Protein AF-0000000086060105 (afdb_homodimer)

pLDDT: mean 88.0, std 16.91, range [32.0, 98.75]

Secondary structure (DSSP, 8-state):
-------------HHHHHHHHHHHHHHHHHHHHHHTHHHHHHHHHHTT-SSHHHHHHHHHHHHHHHHHHHHHTSSHHHHHHHHHHHHHHHHHHH--GGGS-HHHHHHHHHHHHHHHHHHHHHHHHHHHHT-/-------------HHHHHHHHHHHHHHHHHHHHHHTHHHHHHHHHHTT-SSHHHHHHHHHHHHHHHHHHHHHTSSHHHHHHHHHHHHHHHHHHH--GGGS-HHHHHHHHHHHHHHHHHHHHHHHHHHHHT-

Nearest PDB structures (foldseek):
  8d9p-assembly1_A  TM=3.639E-01  e=7.282E+00  synthetic construct
  1yo7-assembly2_B  TM=5.348E-01  e=1.139E+00  Escherichia coli
  8d9p-assembly1_A  TM=3.818E-01  e=6.407E+00  synthetic construct

InterPro domains:
  IPR032808 DoxX family [PF07681] (17-95)

Solvent-accessible surface area (backbone atoms only — not comparable to full-atom values): 12503 Å² total; per-residue (Å²): 134,84,80,76,78,75,70,69,75,70,66,68,45,49,40,54,49,8,37,32,33,24,10,48,14,42,19,50,38,24,50,49,40,67,76,39,40,69,58,46,26,50,49,32,44,75,48,65,44,74,61,22,83,55,47,42,61,50,50,31,49,50,34,26,52,15,12,47,18,37,39,67,59,46,62,35,54,59,14,26,47,49,37,39,52,48,40,56,51,45,33,64,48,65,26,43,34,92,76,43,54,79,92,46,23,66,61,22,44,44,49,27,21,47,38,33,16,37,35,7,28,34,27,37,49,32,42,57,45,74,105,137,81,80,74,78,75,72,68,75,73,68,69,44,49,41,54,48,7,38,31,33,23,9,47,12,41,19,49,39,23,50,50,42,66,76,39,40,69,58,45,25,52,50,31,45,74,48,64,44,74,61,20,83,54,48,42,61,50,52,30,50,51,34,24,52,15,13,46,18,38,39,67,61,45,61,36,54,57,14,24,47,49,37,40,52,48,41,55,50,45,32,63,48,65,25,42,35,92,75,43,54,79,90,46,22,63,63,22,44,43,49,27,21,48,38,34,16,37,35,7,27,33,28,36,48,34,42,57,41,73,101

Foldseek 3Di:
DPPPPCVVVPVQPPVLVLQLCLLVVQLVVLVVCVVVVVVQLVLLVVLVNPPSVPVSNVLSVQSNVLSVCSNVVPPLLSSLVSNLVSLVVCLVRRLPLVPDDPVCNVVSVVVNVVSVVSSVSSVVSNVVSVD/DPPPPCVVPPVQPPVLVLQLCLLVVQLVVLVVCVVVVVVQLVLLVVLVNPPSNPVSNVLSVQSNVLSVCSNVVPPLLSSLVSNLVSLVVCLVRRLPLVPDDPVCNVVSVVVNVVSVVSSVSSVVSNVVSVD

Sequence (262 aa):
MSENDEETGESGSPARLGRVALGVGLAAQASEDFREMDETVEYAESAGVPMPDVAAPFASGMMFLAGLGIALWRAPRIATGAAATFLVVVTSTMHDFWNADEDDRSGERLAFFGNLAMLGGVLVLLREAYKMSENDEETGESGSPARLGRVALGVGLAAQASEDFREMDETVEYAESAGVPMPDVAAPFASGMMFLAGLGIALWRAPRIATGAAATFLVVVTSTMHDFWNADEDDRSGERLAFFGNLAMLGGVLVLLREAYK

Structure (mmCIF, N/CA/C/O backbone):
data_AF-0000000086060105-model_v1
#
loop_
_entity.id
_entity.type
_entity.pdbx_description
1 polymer 'Putative membrane protein YphA (DoxX/SURF4 family)'
#
loop_
_atom_site.group_PDB
_atom_site.id
_atom_site.type_symbol
_atom_site.label_atom_id
_atom_site.label_alt_id
_atom_site.label_comp_id
_atom_site.label_asym_id
_atom_site.label_entity_id
_atom_site.label_seq_id
_atom_site.pdbx_PDB_ins_code
_atom_site.Cartn_x
_atom_site.Cartn_y
_atom_site.Cartn_z
_atom_site.occupancy
_atom_site.B_iso_or_equiv
_atom_site.auth_seq_id
_atom_site.auth_comp_id
_atom_site.auth_asym_id
_atom_site.auth_atom_id
_atom_site.pdbx_PDB_model_num
ATOM 1 N N . MET A 1 1 ? -7.512 20.266 46.188 1 34.59 1 MET A N 1
ATOM 2 C CA . MET A 1 1 ? -7.488 20.703 44.812 1 34.59 1 MET A CA 1
ATOM 3 C C . MET A 1 1 ? -7.215 19.531 43.875 1 34.59 1 MET A C 1
ATOM 5 O O . MET A 1 1 ? -6.086 19.047 43.781 1 34.59 1 MET A O 1
ATOM 9 N N . SER A 1 2 ? -8.07 18.531 43.75 1 36.12 2 SER A N 1
ATOM 10 C CA . SER A 1 2 ? -8.266 17.203 43.156 1 36.12 2 SER A CA 1
ATOM 11 C C . SER A 1 2 ? -8.055 17.25 41.656 1 36.12 2 SER A C 1
ATOM 13 O O . SER A 1 2 ? -8.812 17.906 40.938 1 36.12 2 SER A O 1
ATOM 15 N N . GLU A 1 3 ? -6.812 17.453 41.156 1 34.94 3 GLU A N 1
ATOM 16 C CA . GLU A 1 3 ? -6.281 17.594 39.812 1 34.94 3 GLU A CA 1
ATOM 17 C C . GLU A 1 3 ? -6.809 16.5 38.906 1 34.94 3 GLU A C 1
ATOM 19 O O . GLU A 1 3 ? -6.531 15.32 39.094 1 34.94 3 GLU A O 1
ATOM 24 N N . ASN A 1 4 ? -8.164 16.406 38.625 1 34.19 4 ASN A N 1
ATOM 25 C CA . ASN A 1 4 ? -8.969 15.648 37.688 1 34.19 4 ASN A CA 1
ATOM 26 C C . ASN A 1 4 ? -8.211 15.398 36.375 1 34.19 4 ASN A C 1
ATOM 28 O O . ASN A 1 4 ? -7.852 16.344 35.688 1 34.19 4 ASN A O 1
ATOM 32 N N . ASP A 1 5 ? -7.258 14.508 36.375 1 32 5 ASP A N 1
ATOM 33 C CA . ASP A 1 5 ? -6.434 13.875 35.344 1 32 5 ASP A CA 1
ATOM 34 C C . ASP A 1 5 ? -7.234 13.617 34.062 1 32 5 ASP A C 1
ATOM 36 O O . ASP A 1 5 ? -8.086 12.719 34.031 1 32 5 ASP A O 1
ATOM 40 N N . GLU A 1 6 ? -8.211 14.477 33.594 1 33.75 6 GLU A N 1
ATOM 41 C CA . GLU A 1 6 ? -8.898 14.586 32.312 1 33.75 6 GLU A CA 1
ATOM 42 C C . GLU A 1 6 ? -8.086 13.922 31.188 1 33.75 6 GLU A C 1
ATOM 44 O O . GLU A 1 6 ? -7.098 14.492 30.719 1 33.75 6 GLU A O 1
ATOM 49 N N . GLU A 1 7 ? -7.535 12.719 31.422 1 35.47 7 GLU A N 1
ATOM 50 C CA . GLU A 1 7 ? -7.047 11.742 30.453 1 35.47 7 GLU A CA 1
ATOM 51 C C . GLU A 1 7 ? -7.867 11.773 29.172 1 35.47 7 GLU A C 1
ATOM 53 O O . GLU A 1 7 ? -8.992 11.266 29.125 1 35.47 7 GLU A O 1
ATOM 58 N N . THR A 1 8 ? -8.289 12.938 28.734 1 36.25 8 THR A N 1
ATOM 59 C CA . THR A 1 8 ? -8.898 13.297 27.453 1 36.25 8 THR A CA 1
ATOM 60 C C . THR A 1 8 ? -8.648 12.211 26.422 1 36.25 8 THR A C 1
ATOM 62 O O . THR A 1 8 ? -7.496 11.852 26.156 1 36.25 8 THR A O 1
ATOM 65 N N . GLY A 1 9 ? -9.25 11.039 26.594 1 34.62 9 GLY A N 1
ATOM 66 C CA . GLY A 1 9 ? -9.406 9.859 25.766 1 34.62 9 GLY A CA 1
ATOM 67 C C . GLY A 1 9 ? -9.016 10.094 24.312 1 34.62 9 GLY A C 1
ATOM 68 O O . GLY A 1 9 ? -9.867 10.422 23.484 1 34.62 9 GLY A O 1
ATOM 69 N N . GLU A 1 10 ? -8.109 10.938 24.078 1 38.41 10 GLU A N 1
ATOM 70 C CA . GLU A 1 10 ? -7.539 11.375 22.797 1 38.41 10 GLU A CA 1
ATOM 71 C C . GLU A 1 10 ? -7.695 10.305 21.719 1 38.41 10 GLU A C 1
ATOM 73 O O . GLU A 1 10 ? -6.973 9.305 21.734 1 38.41 10 GLU A O 1
ATOM 78 N N . SER A 1 11 ? -8.914 9.602 21.5 1 44.34 11 SER A N 1
ATOM 79 C CA . SER A 1 11 ? -9.477 8.875 20.359 1 44.34 11 SER A CA 1
ATOM 80 C C . SER A 1 11 ? -8.586 9.008 19.125 1 44.34 11 SER A C 1
ATOM 82 O O . SER A 1 11 ? -8.227 10.125 18.734 1 44.34 11 SER A O 1
ATOM 84 N N . GLY A 1 12 ? -7.582 8.156 19.062 1 56.19 12 GLY A N 1
ATOM 85 C CA . GLY A 1 12 ? -6.473 8.141 18.109 1 56.19 12 GLY A CA 1
ATOM 86 C C . GLY A 1 12 ? -6.832 8.727 16.766 1 56.19 12 GLY A C 1
ATOM 87 O O . GLY A 1 12 ? -7.777 8.273 16.109 1 56.19 12 GLY A O 1
ATOM 88 N N . SER A 1 13 ? -6.621 9.953 16.547 1 78.69 13 SER A N 1
ATOM 89 C CA . SER A 1 13 ? -6.832 10.727 15.328 1 78.69 13 SER A CA 1
ATOM 90 C C . SER A 1 13 ? -6.57 9.875 14.086 1 78.69 13 SER A C 1
ATOM 92 O O . SER A 1 13 ? -5.762 8.945 14.125 1 78.69 13 SER A O 1
ATOM 94 N N . PRO A 1 14 ? -7.617 9.891 13.203 1 86.06 14 PRO A N 1
ATOM 95 C CA . PRO A 1 14 ? -7.359 9.195 11.945 1 86.06 14 PRO A CA 1
ATOM 96 C C . PRO A 1 14 ? -5.895 9.266 11.516 1 86.06 14 PRO A C 1
ATOM 98 O O . PRO A 1 14 ? -5.367 8.312 10.945 1 86.06 14 PRO A O 1
ATOM 101 N N . ALA A 1 15 ? -5.277 10.281 12.008 1 87.69 15 ALA A N 1
ATOM 102 C CA . ALA A 1 15 ? -3.875 10.422 11.625 1 87.69 15 ALA A CA 1
ATOM 103 C C . ALA A 1 15 ? -2.998 9.445 12.398 1 87.69 15 ALA A C 1
ATOM 105 O O . ALA A 1 15 ? -2.086 8.836 11.836 1 87.69 15 ALA A O 1
ATOM 106 N N . ARG A 1 16 ? -3.234 9.312 13.648 1 93.38 16 ARG A N 1
ATOM 107 C CA . ARG A 1 16 ? -2.461 8.359 14.445 1 93.38 16 ARG A CA 1
ATOM 108 C C . ARG A 1 16 ? -2.752 6.926 14.016 1 93.38 16 ARG A C 1
ATOM 110 O O . ARG A 1 16 ? -1.84 6.102 13.922 1 93.38 16 ARG A O 1
ATOM 117 N N . LEU A 1 17 ? -4.004 6.676 13.773 1 96 17 LEU A N 1
ATOM 118 C CA . LEU A 1 17 ? -4.387 5.352 13.297 1 96 17 LEU A CA 1
ATOM 119 C C . LEU A 1 17 ? -3.744 5.051 11.953 1 96 17 LEU A C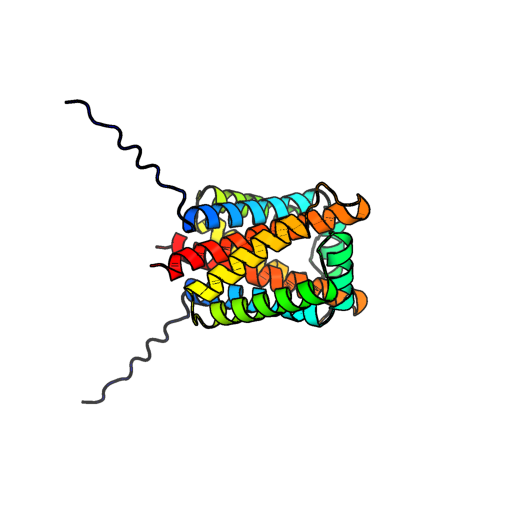 1
ATOM 121 O O . LEU A 1 17 ? -3.295 3.928 11.711 1 96 17 LEU A O 1
ATOM 125 N N . GLY A 1 18 ? -3.758 6.059 11.125 1 97.44 18 GLY A N 1
ATOM 126 C CA . GLY A 1 18 ? -3.135 5.91 9.82 1 97.44 18 GLY A CA 1
ATOM 127 C C . GLY A 1 18 ? -1.646 5.621 9.906 1 97.44 18 GLY A C 1
ATOM 128 O O . GLY A 1 18 ? -1.141 4.738 9.211 1 97.44 18 GLY A O 1
ATOM 129 N N . ARG A 1 19 ? -0.999 6.332 10.773 1 96.81 19 ARG A N 1
ATOM 130 C CA . ARG A 1 19 ? 0.434 6.133 10.961 1 96.81 19 ARG A CA 1
ATOM 131 C C . ARG A 1 19 ? 0.729 4.723 11.461 1 96.81 19 ARG A C 1
ATOM 133 O O . ARG A 1 19 ? 1.61 4.039 10.938 1 96.81 19 ARG A O 1
ATOM 140 N N . VAL A 1 20 ? 0.018 4.316 12.445 1 98.25 20 VAL A N 1
ATOM 141 C CA . VAL A 1 20 ? 0.239 2.998 13.031 1 98.25 20 VAL A CA 1
ATOM 142 C C . VAL A 1 20 ? -0.076 1.913 12.008 1 98.25 20 VAL A C 1
ATOM 144 O O . VAL A 1 20 ? 0.691 0.961 11.844 1 98.25 20 VAL A O 1
ATOM 147 N N . ALA A 1 21 ? -1.164 2.057 11.297 1 98.25 21 ALA A N 1
ATOM 148 C CA . ALA A 1 21 ? -1.53 1.081 10.273 1 98.25 21 ALA A CA 1
ATOM 149 C C . ALA A 1 21 ? -0.47 1.011 9.172 1 98.25 21 ALA A C 1
ATOM 151 O O . ALA A 1 21 ? -0.085 -0.079 8.742 1 98.25 21 ALA A O 1
ATOM 152 N N . LEU A 1 22 ? -0.002 2.176 8.773 1 98.44 22 LEU A N 1
ATOM 153 C CA . LEU A 1 22 ? 1.021 2.221 7.734 1 98.44 22 LEU A CA 1
ATOM 154 C C . LEU A 1 22 ? 2.305 1.545 8.203 1 98.44 22 LEU A C 1
ATOM 156 O O . LEU A 1 22 ? 2.832 0.66 7.527 1 98.44 22 LEU A O 1
ATOM 160 N N . GLY A 1 23 ? 2.736 1.933 9.398 1 98.75 23 GLY A N 1
ATOM 161 C CA . GLY A 1 23 ? 3.973 1.375 9.922 1 98.75 23 GLY A CA 1
ATOM 162 C C . GLY A 1 23 ? 3.895 -0.119 10.172 1 98.75 23 GLY A C 1
ATOM 163 O O . GLY A 1 23 ? 4.797 -0.867 9.789 1 98.75 23 GLY A O 1
ATOM 164 N N . VAL A 1 24 ? 2.826 -0.566 10.797 1 98.25 24 VAL A N 1
ATOM 165 C CA . VAL A 1 24 ? 2.637 -1.982 11.094 1 98.25 24 VAL A CA 1
ATOM 166 C C . VAL A 1 24 ? 2.512 -2.773 9.789 1 98.25 24 VAL A C 1
ATOM 168 O O . VAL A 1 24 ? 3.07 -3.863 9.664 1 98.25 24 VAL A O 1
ATOM 171 N N . GLY A 1 25 ? 1.759 -2.223 8.852 1 98.06 25 GLY A N 1
ATOM 172 C CA . GLY A 1 25 ? 1.635 -2.893 7.566 1 98.06 25 GLY A CA 1
ATOM 173 C C . GLY A 1 25 ? 2.965 -3.084 6.863 1 98.06 25 GLY A C 1
ATOM 174 O O . GLY A 1 25 ? 3.254 -4.172 6.355 1 98.06 25 GLY A O 1
ATOM 175 N N . LEU A 1 26 ? 3.771 -2.027 6.875 1 98.38 26 LEU A N 1
ATOM 176 C CA . LEU A 1 26 ? 5.078 -2.109 6.227 1 98.38 26 LEU A CA 1
ATOM 177 C C . LEU A 1 26 ? 5.98 -3.102 6.953 1 98.38 26 LEU A C 1
ATOM 179 O O . LEU A 1 26 ? 6.633 -3.93 6.312 1 98.38 26 LEU A O 1
ATOM 183 N N . ALA A 1 27 ? 5.965 -3.035 8.266 1 98.31 27 ALA A N 1
ATOM 184 C CA . ALA A 1 27 ? 6.805 -3.932 9.055 1 98.31 27 ALA A CA 1
ATOM 185 C C . ALA A 1 27 ? 6.371 -5.383 8.891 1 98.31 27 ALA A C 1
ATOM 187 O O . ALA A 1 27 ? 7.211 -6.277 8.758 1 98.31 27 ALA A O 1
ATOM 188 N N . ALA A 1 28 ? 5.125 -5.59 8.883 1 96.62 28 ALA A N 1
ATOM 189 C CA . ALA A 1 28 ? 4.605 -6.945 8.734 1 96.62 28 ALA A CA 1
ATOM 190 C C . ALA A 1 28 ? 4.906 -7.508 7.352 1 96.62 28 ALA A C 1
ATOM 192 O O . ALA A 1 28 ? 5.273 -8.68 7.215 1 96.62 28 ALA A O 1
ATOM 193 N N . GLN A 1 29 ? 4.719 -6.68 6.328 1 94 29 GLN A N 1
ATOM 194 C CA . GLN A 1 29 ? 5.074 -7.117 4.984 1 94 29 GLN A CA 1
ATOM 195 C C . GLN A 1 29 ? 6.543 -7.52 4.906 1 94 29 GLN A C 1
ATOM 197 O O . GLN A 1 29 ? 6.887 -8.539 4.305 1 94 29 GLN A O 1
ATOM 202 N N . ALA A 1 30 ? 7.391 -6.688 5.492 1 94.5 30 ALA A N 1
ATOM 203 C CA . ALA A 1 30 ? 8.82 -6.988 5.496 1 94.5 30 ALA A CA 1
ATOM 204 C C . ALA A 1 30 ? 9.109 -8.266 6.273 1 94.5 30 ALA A C 1
ATOM 206 O O . ALA A 1 30 ? 10 -9.039 5.906 1 94.5 30 ALA A O 1
ATOM 207 N N . SER A 1 31 ? 8.406 -8.492 7.355 1 94.56 31 SER A N 1
ATOM 208 C CA . SER A 1 31 ? 8.594 -9.703 8.148 1 94.56 31 SER A CA 1
ATOM 209 C C . SER A 1 31 ? 8.242 -10.953 7.348 1 94.56 31 SER A C 1
ATOM 211 O O . SER A 1 31 ? 8.844 -12.008 7.547 1 94.56 31 SER A O 1
ATOM 213 N N . GLU A 1 32 ? 7.242 -10.828 6.484 1 90.94 32 GLU A N 1
ATOM 214 C CA . GLU A 1 32 ? 6.879 -11.953 5.621 1 90.94 32 GLU A CA 1
ATOM 215 C C . GLU A 1 32 ? 8.031 -12.32 4.688 1 90.94 32 GLU A C 1
ATOM 217 O O . GLU A 1 32 ? 8.195 -13.492 4.332 1 90.94 32 GLU A O 1
ATOM 222 N N . ASP A 1 33 ? 8.789 -11.305 4.266 1 88.25 33 ASP A N 1
ATOM 223 C CA . ASP A 1 33 ? 9.977 -11.586 3.461 1 88.25 33 ASP A CA 1
ATOM 224 C C . ASP A 1 33 ? 10.906 -12.555 4.184 1 88.25 33 ASP A C 1
ATOM 226 O O . ASP A 1 33 ? 11.523 -13.422 3.553 1 88.25 33 ASP A O 1
ATOM 230 N N . PHE A 1 34 ? 11.008 -12.414 5.508 1 88.56 34 PHE A N 1
ATOM 231 C CA . PHE A 1 34 ? 11.891 -13.289 6.273 1 88.56 34 PHE A CA 1
ATOM 232 C C . PHE A 1 34 ? 11.328 -14.703 6.34 1 88.56 34 PHE A C 1
ATOM 234 O O . PHE A 1 34 ? 12.094 -15.672 6.391 1 88.56 34 PHE A O 1
ATOM 241 N N . ARG A 1 35 ? 10.086 -14.781 6.297 1 88.5 35 ARG A N 1
ATOM 242 C CA . ARG A 1 35 ? 9.461 -16.094 6.328 1 88.5 35 ARG A CA 1
ATOM 243 C C . ARG A 1 35 ? 9.664 -16.828 5.008 1 88.5 35 ARG A C 1
ATOM 245 O O . ARG A 1 35 ? 9.695 -18.062 4.977 1 88.5 35 ARG A O 1
ATOM 252 N N . GLU A 1 36 ? 9.805 -16.062 3.979 1 90.44 36 GLU A N 1
ATOM 253 C CA . GLU A 1 36 ? 9.984 -16.609 2.641 1 90.44 36 GLU A CA 1
ATOM 254 C C . GLU A 1 36 ? 11.273 -16.109 1.996 1 90.44 36 GLU A C 1
ATOM 256 O O . GLU A 1 36 ? 11.258 -15.656 0.845 1 90.44 36 GLU A O 1
ATOM 261 N N . MET A 1 37 ? 12.328 -16.219 2.703 1 91.69 37 MET A N 1
ATOM 262 C CA . MET A 1 37 ? 13.562 -15.555 2.291 1 91.69 37 MET A CA 1
ATOM 263 C C . MET A 1 37 ? 14.125 -16.188 1.029 1 91.69 37 MET A C 1
ATOM 265 O O . MET A 1 37 ? 14.648 -15.5 0.154 1 91.69 37 MET A O 1
ATOM 269 N N . ASP A 1 38 ? 13.977 -17.531 0.9 1 93.12 38 ASP A N 1
ATOM 270 C CA . ASP A 1 38 ? 14.461 -18.188 -0.308 1 93.12 38 ASP A CA 1
ATOM 271 C C . ASP A 1 38 ? 13.75 -17.656 -1.549 1 93.12 38 ASP A C 1
ATOM 273 O O . ASP A 1 38 ? 14.383 -17.406 -2.574 1 93.12 38 ASP A O 1
ATOM 277 N N . GLU A 1 39 ? 12.484 -17.453 -1.402 1 89.69 39 GLU A N 1
ATOM 278 C CA . GLU A 1 39 ? 11.703 -16.906 -2.508 1 89.69 39 GLU A CA 1
ATOM 279 C C . GLU A 1 39 ? 12.07 -15.461 -2.785 1 89.69 39 GLU A C 1
ATOM 281 O O . GLU A 1 39 ? 12.141 -15.039 -3.943 1 89.69 39 GLU A O 1
ATOM 286 N N . THR A 1 40 ? 12.273 -14.773 -1.734 1 90.38 40 THR A N 1
ATOM 287 C CA . THR A 1 40 ? 12.648 -13.375 -1.875 1 90.38 40 THR A CA 1
ATOM 288 C C . THR A 1 40 ? 14 -13.234 -2.568 1 90.38 40 THR A C 1
ATOM 290 O O . THR A 1 40 ? 14.164 -12.398 -3.463 1 90.38 40 THR A O 1
ATOM 293 N N . VAL A 1 41 ? 14.914 -14.086 -2.205 1 93.62 41 VAL A N 1
ATOM 294 C CA . VAL A 1 41 ? 16.25 -14.07 -2.805 1 93.62 41 VAL A CA 1
ATOM 295 C C . VAL A 1 41 ? 16.156 -14.477 -4.273 1 93.62 41 VAL A C 1
ATOM 297 O O . VAL A 1 41 ? 16.797 -13.859 -5.133 1 93.62 41 VAL A O 1
ATOM 300 N N . GLU A 1 42 ? 15.414 -15.461 -4.559 1 91.88 42 GLU A N 1
ATOM 301 C CA . GLU A 1 42 ? 15.234 -15.906 -5.938 1 91.88 42 GLU A CA 1
ATOM 302 C C . GLU A 1 42 ? 14.625 -14.805 -6.801 1 91.88 42 GLU A C 1
ATOM 304 O O . GLU A 1 42 ? 15.031 -14.609 -7.949 1 91.88 42 GLU A O 1
ATOM 309 N N . TYR A 1 43 ? 13.672 -14.164 -6.207 1 87.69 43 TYR A N 1
ATOM 310 C CA . TYR A 1 43 ? 13.039 -13.062 -6.926 1 87.69 43 TYR A CA 1
ATOM 311 C C . TYR A 1 43 ? 14.031 -11.938 -7.176 1 87.69 43 TYR A C 1
ATOM 313 O O . TYR A 1 43 ? 14.078 -11.367 -8.273 1 87.69 43 TYR A O 1
ATOM 321 N N . ALA A 1 44 ? 14.797 -11.617 -6.219 1 90.69 44 ALA A N 1
ATOM 322 C CA . ALA A 1 44 ? 15.82 -10.586 -6.363 1 90.69 44 ALA A CA 1
ATOM 323 C C . ALA A 1 44 ? 16.844 -10.969 -7.434 1 90.69 44 ALA A C 1
ATOM 325 O O . ALA A 1 44 ? 17.25 -10.125 -8.234 1 90.69 44 ALA A O 1
ATOM 326 N N . GLU A 1 45 ? 17.188 -12.219 -7.414 1 91.56 45 GLU A N 1
ATOM 327 C CA . GLU A 1 45 ? 18.109 -12.719 -8.43 1 91.56 45 GLU A CA 1
ATOM 328 C C . GLU A 1 45 ? 17.516 -12.57 -9.828 1 91.56 45 GLU A C 1
ATOM 330 O O . GLU A 1 45 ? 18.203 -12.125 -10.75 1 91.56 45 GLU A O 1
ATOM 335 N N . SER A 1 46 ? 16.312 -12.945 -9.961 1 88.31 46 SER A N 1
ATOM 336 C CA . SER A 1 46 ? 15.648 -12.875 -11.258 1 88.31 46 SER A CA 1
ATOM 337 C C . SER A 1 46 ? 15.531 -11.438 -11.742 1 88.31 46 SER A C 1
ATOM 339 O O . SER A 1 46 ? 15.477 -11.188 -12.953 1 88.31 46 SER A O 1
ATOM 341 N N . ALA A 1 47 ? 15.547 -10.477 -10.82 1 86.94 47 ALA A N 1
ATOM 342 C CA . ALA A 1 47 ? 15.43 -9.062 -11.148 1 86.94 47 ALA A CA 1
ATOM 343 C C . ALA A 1 47 ? 16.797 -8.445 -11.414 1 86.94 47 ALA A C 1
ATOM 345 O O . ALA A 1 47 ? 16.906 -7.254 -11.703 1 86.94 47 ALA A O 1
ATOM 346 N N . GLY A 1 48 ? 17.875 -9.211 -11.172 1 88.56 48 GLY A N 1
ATOM 347 C CA . GLY A 1 48 ? 19.219 -8.742 -11.484 1 88.56 48 GLY A CA 1
ATOM 348 C C . GLY A 1 48 ? 19.875 -8.008 -10.336 1 88.56 48 GLY A C 1
ATOM 349 O O . GLY A 1 48 ? 20.828 -7.258 -10.531 1 88.56 48 GLY A O 1
ATOM 350 N N . VAL A 1 49 ? 19.297 -8.172 -9.18 1 90.19 49 VAL A N 1
ATOM 351 C CA . VAL A 1 49 ? 19.891 -7.527 -8 1 90.19 49 VAL A CA 1
ATOM 352 C C . VAL A 1 49 ? 21.234 -8.156 -7.691 1 90.19 49 VAL A C 1
ATOM 354 O O . VAL A 1 49 ? 21.359 -9.383 -7.617 1 90.19 49 VAL A O 1
ATOM 357 N N . PRO A 1 50 ? 22.234 -7.34 -7.559 1 93.06 50 PRO A N 1
ATOM 358 C CA . PRO A 1 50 ? 23.531 -7.914 -7.199 1 93.06 50 PRO A CA 1
ATOM 359 C C . PRO A 1 50 ? 23.562 -8.484 -5.781 1 93.06 50 PRO A C 1
ATOM 361 O O . PRO A 1 50 ? 22.938 -7.918 -4.875 1 93.06 50 PRO A O 1
ATOM 364 N N . MET A 1 51 ? 24.172 -9.602 -5.559 1 95.69 51 MET A N 1
ATOM 365 C CA . MET A 1 51 ? 24.297 -10.266 -4.266 1 95.69 51 MET A CA 1
ATOM 366 C C . MET A 1 51 ? 22.938 -10.422 -3.59 1 95.69 51 MET A C 1
ATOM 368 O O . MET A 1 51 ? 22.766 -10 -2.449 1 95.69 51 MET A O 1
ATOM 372 N N . PRO A 1 52 ? 22.125 -11.055 -4.246 1 95.06 52 PRO A N 1
ATOM 373 C CA . PRO A 1 52 ? 20.766 -11.125 -3.734 1 95.06 52 PRO A CA 1
ATOM 374 C C . PRO A 1 52 ? 20.688 -11.773 -2.352 1 95.06 52 PRO A C 1
ATOM 376 O O . PRO A 1 52 ? 19.828 -11.406 -1.544 1 95.06 52 PRO A O 1
ATOM 379 N N . ASP A 1 53 ? 21.609 -12.633 -1.982 1 95.75 53 ASP A N 1
ATOM 380 C CA . ASP A 1 53 ? 21.609 -13.328 -0.699 1 95.75 53 ASP A CA 1
ATOM 381 C C . ASP A 1 53 ? 21.906 -12.367 0.447 1 95.75 53 ASP A C 1
ATOM 383 O O . ASP A 1 53 ? 21.578 -12.648 1.603 1 95.75 53 ASP A O 1
ATOM 387 N N . VAL A 1 54 ? 22.484 -11.305 0.138 1 95.69 54 VAL A N 1
ATOM 388 C CA . VAL A 1 54 ? 22.828 -10.305 1.143 1 95.69 54 VAL A CA 1
ATOM 389 C C . VAL A 1 54 ? 21.859 -9.125 1.043 1 95.69 54 VAL A C 1
ATOM 391 O O . VAL A 1 54 ? 21.375 -8.633 2.061 1 95.69 54 VAL A O 1
ATOM 394 N N . ALA A 1 55 ? 21.562 -8.727 -0.132 1 95 55 ALA A N 1
ATOM 395 C CA . ALA A 1 55 ? 20.766 -7.527 -0.377 1 95 55 ALA A CA 1
ATOM 396 C C . ALA A 1 55 ? 19.328 -7.719 0.11 1 95 55 ALA A C 1
ATOM 398 O O . ALA A 1 55 ? 18.75 -6.812 0.712 1 95 55 ALA A O 1
ATOM 399 N N . ALA A 1 56 ? 18.766 -8.914 -0.105 1 94.56 56 ALA A N 1
ATOM 400 C CA . ALA A 1 56 ? 17.359 -9.156 0.205 1 94.56 56 ALA A CA 1
ATOM 401 C C . ALA A 1 56 ? 17.125 -9.109 1.71 1 94.56 56 ALA A C 1
ATOM 403 O O . ALA A 1 56 ? 16.281 -8.336 2.184 1 94.56 56 ALA A O 1
ATOM 404 N N . PRO A 1 57 ? 17.875 -9.891 2.496 1 95.62 57 PRO A N 1
ATOM 405 C CA . PRO A 1 57 ? 17.625 -9.82 3.938 1 95.62 57 PRO A CA 1
ATOM 406 C C . PRO A 1 57 ? 17.953 -8.453 4.527 1 95.62 57 PRO A C 1
ATOM 408 O O . PRO A 1 57 ? 17.297 -8 5.469 1 95.62 57 PRO A O 1
ATOM 411 N N . PHE A 1 58 ? 18.891 -7.777 4.023 1 95.88 58 PHE A N 1
ATOM 412 C CA . PHE A 1 58 ? 19.25 -6.449 4.508 1 95.88 58 PHE A CA 1
ATOM 413 C C . PHE A 1 58 ? 18.109 -5.465 4.242 1 95.88 58 PHE A C 1
ATOM 415 O O . PHE A 1 58 ? 17.719 -4.703 5.133 1 95.88 58 PHE A O 1
ATOM 422 N N . ALA A 1 59 ? 17.641 -5.48 3.025 1 94.75 59 ALA A N 1
ATOM 423 C CA . ALA A 1 59 ? 16.562 -4.59 2.641 1 94.75 59 ALA A CA 1
ATOM 424 C C . ALA A 1 59 ? 15.305 -4.867 3.471 1 94.75 59 ALA A C 1
ATOM 426 O O . ALA A 1 59 ? 14.648 -3.934 3.938 1 94.75 59 ALA A O 1
ATOM 427 N N . SER A 1 60 ? 14.977 -6.145 3.633 1 95.69 60 SER A N 1
ATOM 428 C CA . SER A 1 60 ? 13.82 -6.523 4.438 1 95.69 60 SER A CA 1
ATOM 429 C C . SER A 1 60 ? 13.977 -6.059 5.883 1 95.69 60 SER A C 1
ATOM 431 O O . SER A 1 60 ? 13.016 -5.574 6.492 1 95.69 60 SER A O 1
ATOM 433 N N . GLY A 1 61 ? 15.164 -6.234 6.387 1 97.44 61 GLY A N 1
ATOM 434 C CA . GLY A 1 61 ? 15.438 -5.758 7.73 1 97.44 61 GLY A CA 1
ATOM 435 C C . GLY A 1 61 ? 15.289 -4.254 7.875 1 97.44 61 GLY A C 1
ATOM 436 O O . GLY A 1 61 ? 14.719 -3.771 8.859 1 97.44 61 GLY A O 1
ATOM 437 N N . MET A 1 62 ? 15.805 -3.566 6.93 1 97.31 62 MET A N 1
ATOM 438 C CA . MET A 1 62 ? 15.688 -2.109 6.93 1 97.31 62 MET A CA 1
ATOM 439 C C . MET A 1 62 ? 14.227 -1.678 6.918 1 97.31 62 MET A C 1
ATOM 441 O O . MET A 1 62 ? 13.828 -0.801 7.688 1 97.31 62 MET A O 1
ATOM 445 N N . MET A 1 63 ? 13.492 -2.318 6.023 1 97.56 63 MET A N 1
ATOM 446 C CA . MET A 1 63 ? 12.086 -1.947 5.926 1 97.56 63 MET A CA 1
ATOM 447 C C . MET A 1 63 ? 11.344 -2.301 7.207 1 97.56 63 MET A C 1
ATOM 449 O O . MET A 1 63 ? 10.445 -1.566 7.633 1 97.56 63 MET A O 1
ATOM 453 N N . PHE A 1 64 ? 11.641 -3.443 7.777 1 98.12 64 PHE A N 1
ATOM 454 C CA . PHE A 1 64 ? 11.016 -3.848 9.031 1 98.12 64 PHE A CA 1
ATOM 455 C C . PHE A 1 64 ? 11.25 -2.799 10.117 1 98.12 64 PHE A C 1
ATOM 457 O O . PHE A 1 64 ? 10.305 -2.373 10.781 1 98.12 64 PHE A O 1
ATOM 464 N N . LEU A 1 65 ? 12.461 -2.293 10.25 1 98.31 65 LEU A N 1
ATOM 465 C CA . LEU A 1 65 ? 12.805 -1.296 11.258 1 98.31 65 LEU A CA 1
ATOM 466 C C . LEU A 1 65 ? 12.164 0.049 10.93 1 98.31 65 LEU A C 1
ATOM 468 O O . LEU A 1 65 ? 11.695 0.754 11.828 1 98.31 65 LEU A O 1
ATOM 472 N N . ALA A 1 66 ? 12.203 0.359 9.656 1 98.62 66 ALA A N 1
ATOM 473 C CA . ALA A 1 66 ? 11.57 1.608 9.234 1 98.62 66 ALA A CA 1
ATOM 474 C C . ALA A 1 66 ? 10.078 1.603 9.547 1 98.62 66 ALA A C 1
ATOM 476 O O . ALA A 1 66 ? 9.547 2.584 10.07 1 98.62 66 ALA A O 1
ATOM 477 N N . GLY A 1 67 ? 9.391 0.467 9.211 1 98.69 67 GLY A N 1
ATOM 478 C CA . GLY A 1 67 ? 7.98 0.333 9.531 1 98.69 67 GLY A CA 1
ATOM 479 C C . GLY A 1 67 ? 7.688 0.466 11.008 1 98.69 67 GLY A C 1
ATOM 480 O O . GLY A 1 67 ? 6.754 1.168 11.406 1 98.69 67 GLY A O 1
ATOM 481 N N . LEU A 1 68 ? 8.516 -0.153 11.812 1 98.44 68 LEU A N 1
ATOM 482 C CA . LEU A 1 68 ? 8.359 -0.056 13.266 1 98.44 68 LEU A CA 1
ATOM 483 C C . LEU A 1 68 ? 8.586 1.375 13.742 1 98.44 68 LEU A C 1
ATOM 485 O O . LEU A 1 68 ? 7.867 1.866 14.609 1 98.44 68 LEU A O 1
ATOM 489 N N . GLY A 1 69 ? 9.602 1.977 13.164 1 98.62 69 GLY A N 1
ATOM 490 C CA . GLY A 1 69 ? 9.852 3.369 13.5 1 98.62 69 GLY A CA 1
ATOM 491 C C . GLY A 1 69 ? 8.688 4.281 13.172 1 98.62 69 GLY A C 1
ATOM 492 O O . GLY A 1 69 ? 8.383 5.203 13.93 1 98.62 69 GLY A O 1
ATOM 493 N N . ILE A 1 70 ? 8.031 4.047 12.102 1 98.38 70 ILE A N 1
ATOM 494 C CA . ILE A 1 70 ? 6.879 4.84 11.695 1 98.38 70 ILE A CA 1
ATOM 495 C C . ILE A 1 70 ? 5.711 4.578 12.641 1 98.38 70 ILE A C 1
ATOM 497 O O . ILE A 1 70 ? 5.078 5.516 13.133 1 98.38 70 ILE A O 1
ATOM 501 N N . ALA A 1 71 ? 5.473 3.307 12.953 1 98.31 71 ALA A N 1
ATOM 502 C CA . ALA A 1 71 ? 4.359 2.941 13.828 1 98.31 71 ALA A CA 1
ATOM 503 C C . ALA A 1 71 ? 4.516 3.574 15.211 1 98.31 71 ALA A C 1
ATOM 505 O O . ALA A 1 71 ? 3.543 4.055 15.789 1 98.31 71 ALA A O 1
ATOM 506 N N . LEU A 1 72 ? 5.715 3.646 15.641 1 97.56 72 LEU A N 1
ATOM 507 C CA . LEU A 1 72 ? 6 4.156 16.984 1 97.56 72 LEU A CA 1
ATOM 508 C C . LEU A 1 72 ? 6.379 5.633 16.938 1 97.56 72 LEU A C 1
ATOM 510 O O . LEU A 1 72 ? 6.551 6.266 17.969 1 97.56 72 LEU A O 1
ATOM 514 N N . TRP A 1 73 ? 6.473 6.145 15.789 1 96.5 73 TRP A N 1
ATOM 515 C CA . TRP A 1 73 ? 6.902 7.512 15.523 1 96.5 73 TRP A CA 1
ATOM 516 C C . TRP A 1 73 ? 8.203 7.824 16.25 1 96.5 73 TRP A C 1
ATOM 518 O O . TRP A 1 73 ? 8.32 8.852 16.922 1 96.5 73 TRP A O 1
ATOM 528 N N . ARG A 1 74 ? 9.117 6.84 16.188 1 96.19 74 ARG A N 1
ATOM 529 C CA . ARG A 1 74 ? 10.477 6.996 16.672 1 96.19 74 ARG A CA 1
ATOM 530 C C . ARG A 1 74 ? 11.445 7.285 15.531 1 96.19 74 ARG A C 1
ATOM 532 O O . ARG A 1 74 ? 11.469 6.562 14.531 1 96.19 74 ARG A O 1
ATOM 539 N N . ALA A 1 75 ? 12.18 8.367 15.617 1 97.38 75 ALA A N 1
ATOM 540 C CA . ALA A 1 75 ? 13.086 8.812 14.562 1 97.38 75 ALA A CA 1
ATOM 541 C C . ALA A 1 75 ? 12.352 8.945 13.227 1 97.38 75 ALA A C 1
ATOM 543 O O . ALA A 1 75 ? 12.75 8.344 12.227 1 97.38 75 ALA A O 1
ATOM 544 N N . PRO A 1 76 ? 11.305 9.805 13.266 1 96.5 76 PRO A N 1
ATOM 545 C CA . PRO A 1 76 ? 10.391 9.844 12.125 1 96.5 76 PRO A CA 1
ATOM 546 C C . PRO A 1 76 ? 11.094 10.234 10.82 1 96.5 76 PRO A C 1
ATOM 548 O O . PRO A 1 76 ? 10.75 9.711 9.758 1 96.5 76 PRO A O 1
ATOM 551 N N . ARG A 1 77 ? 12.055 11.125 10.859 1 96.69 77 ARG A N 1
ATOM 552 C CA . ARG A 1 77 ? 12.758 11.531 9.648 1 96.69 77 ARG A CA 1
ATOM 553 C C . ARG A 1 77 ? 13.531 10.359 9.047 1 96.69 77 ARG A C 1
ATOM 555 O O . ARG A 1 77 ? 13.453 10.117 7.836 1 96.69 77 ARG A O 1
ATOM 562 N N . ILE A 1 78 ? 14.172 9.602 9.875 1 98.12 78 ILE A N 1
ATOM 563 C CA . ILE A 1 78 ? 14.977 8.477 9.422 1 98.12 78 ILE A CA 1
ATOM 564 C C . ILE A 1 78 ? 14.062 7.328 8.984 1 98.12 78 ILE A C 1
ATOM 566 O O . ILE A 1 78 ? 14.289 6.715 7.938 1 98.12 78 ILE A O 1
ATOM 570 N N . ALA A 1 79 ? 13.062 7.02 9.773 1 98.56 79 ALA A N 1
ATOM 571 C CA . ALA A 1 79 ? 12.148 5.91 9.492 1 98.56 79 ALA A CA 1
ATOM 572 C C . ALA A 1 79 ? 11.414 6.121 8.172 1 98.56 79 ALA A C 1
ATOM 574 O O . ALA A 1 79 ? 11.414 5.238 7.309 1 98.56 79 ALA A O 1
ATOM 575 N N . THR A 1 80 ? 10.852 7.305 8.016 1 98.38 80 THR A N 1
ATOM 576 C CA . THR A 1 80 ? 10.109 7.566 6.789 1 98.38 80 THR A CA 1
ATOM 577 C C . THR A 1 80 ? 11.047 7.684 5.594 1 98.38 80 THR A C 1
ATOM 579 O O . THR A 1 80 ? 10.719 7.234 4.492 1 98.38 80 THR A O 1
ATOM 582 N N . GLY A 1 81 ? 12.188 8.289 5.793 1 98.06 81 GLY A N 1
ATOM 583 C CA . GLY A 1 81 ? 13.172 8.367 4.723 1 98.06 81 GLY A CA 1
ATOM 584 C C . GLY A 1 81 ? 13.648 7 4.258 1 98.06 81 GLY A C 1
ATOM 585 O O . GLY A 1 81 ? 13.773 6.758 3.055 1 98.06 81 GLY A O 1
ATOM 586 N N . ALA A 1 82 ? 13.945 6.133 5.23 1 98.31 82 ALA A N 1
ATOM 587 C CA . ALA A 1 82 ? 14.383 4.777 4.906 1 98.31 82 ALA A CA 1
ATOM 588 C C . ALA A 1 82 ? 13.297 4.012 4.156 1 98.31 82 ALA A C 1
ATOM 590 O O . ALA A 1 82 ? 13.578 3.328 3.168 1 98.31 82 ALA A O 1
ATOM 591 N N . ALA A 1 83 ? 12.109 4.105 4.598 1 98.44 83 ALA A N 1
ATOM 592 C CA . ALA A 1 83 ? 10.992 3.428 3.941 1 98.44 83 ALA A CA 1
ATOM 593 C C . ALA A 1 83 ? 10.805 3.939 2.516 1 98.44 83 ALA A C 1
ATOM 595 O O . ALA A 1 83 ? 10.602 3.152 1.588 1 98.44 83 ALA A O 1
ATOM 596 N N . ALA A 1 84 ? 10.844 5.285 2.352 1 98.12 84 ALA A N 1
ATOM 597 C CA . ALA A 1 84 ? 10.703 5.875 1.021 1 98.12 84 ALA A CA 1
ATOM 598 C C . ALA A 1 84 ? 11.797 5.375 0.083 1 98.12 84 ALA A C 1
ATOM 600 O O . ALA A 1 84 ? 11.516 4.98 -1.052 1 98.12 84 ALA A O 1
ATOM 601 N N . THR A 1 85 ? 13.016 5.422 0.608 1 97.31 85 THR A N 1
ATOM 602 C CA . THR A 1 85 ? 14.148 4.969 -0.191 1 97.31 85 THR A CA 1
ATOM 603 C C . THR A 1 85 ? 13.977 3.506 -0.592 1 97.31 85 THR A C 1
ATOM 605 O O . THR A 1 85 ? 14.172 3.148 -1.756 1 97.31 85 THR A O 1
ATOM 608 N N . PHE A 1 86 ? 13.578 2.65 0.355 1 96.38 86 PHE A N 1
ATOM 609 C CA . PHE A 1 86 ? 13.344 1.236 0.089 1 96.38 86 PHE A CA 1
ATOM 610 C C . PHE A 1 86 ? 12.289 1.058 -0.999 1 96.38 86 PHE A C 1
ATOM 612 O O . PHE A 1 86 ? 12.508 0.314 -1.959 1 96.38 86 PHE A O 1
ATOM 619 N N . LEU A 1 87 ? 11.156 1.688 -0.864 1 97.25 87 LEU A N 1
ATOM 620 C CA . LEU A 1 87 ? 10.039 1.52 -1.795 1 97.25 87 LEU A CA 1
ATOM 621 C C . LEU A 1 87 ? 10.422 2.006 -3.189 1 97.25 87 LEU A C 1
ATOM 623 O O . LEU A 1 87 ? 10.039 1.397 -4.191 1 97.25 87 LEU A O 1
ATOM 627 N N . VAL A 1 88 ? 11.211 3.105 -3.293 1 95.75 88 VAL A N 1
ATOM 628 C CA . VAL A 1 88 ? 11.633 3.6 -4.598 1 95.75 88 VAL A CA 1
ATOM 629 C C . VAL A 1 88 ? 12.555 2.578 -5.262 1 95.75 88 VAL A C 1
ATOM 631 O O . VAL A 1 88 ? 12.375 2.236 -6.434 1 95.75 88 VAL A O 1
ATOM 634 N N . VAL A 1 89 ? 13.484 2.023 -4.477 1 93.06 89 VAL A N 1
ATOM 635 C CA . VAL A 1 89 ? 14.484 1.108 -5.016 1 93.06 89 VAL A CA 1
ATOM 636 C C . VAL A 1 89 ? 13.828 -0.217 -5.387 1 93.06 89 VAL A C 1
ATOM 638 O O . VAL A 1 89 ? 13.977 -0.698 -6.516 1 93.06 89 VAL A O 1
ATOM 641 N N . VAL A 1 90 ? 13.062 -0.789 -4.527 1 91.62 90 VAL A N 1
ATOM 642 C CA . VAL A 1 90 ? 12.484 -2.111 -4.75 1 91.62 90 VAL A CA 1
ATOM 643 C C . VAL A 1 90 ? 11.438 -2.043 -5.859 1 91.62 90 VAL A C 1
ATOM 645 O O . VAL A 1 90 ? 11.344 -2.953 -6.688 1 91.62 90 VAL A O 1
ATOM 648 N N . THR A 1 91 ? 10.641 -1.021 -5.855 1 92.69 91 THR A N 1
ATOM 649 C CA . THR A 1 91 ? 9.609 -0.881 -6.875 1 92.69 91 THR A CA 1
ATOM 650 C C . THR A 1 91 ? 10.234 -0.784 -8.266 1 92.69 91 THR A C 1
ATOM 652 O O . THR A 1 91 ? 9.75 -1.404 -9.211 1 92.69 91 THR A O 1
ATOM 655 N N . SER A 1 92 ? 11.297 -0.068 -8.445 1 89.62 92 SER A N 1
ATOM 656 C CA . SER A 1 92 ? 11.938 0.142 -9.742 1 89.62 92 SER A CA 1
ATOM 657 C C . SER A 1 92 ? 12.781 -1.062 -10.141 1 89.62 92 SER A C 1
ATOM 659 O O . SER A 1 92 ? 12.938 -1.351 -11.328 1 89.62 92 SER A O 1
ATOM 661 N N . THR A 1 93 ? 13.281 -1.824 -9.195 1 84.75 93 THR A N 1
ATOM 662 C CA . THR A 1 93 ? 14.227 -2.885 -9.516 1 84.75 93 THR A CA 1
ATOM 663 C C . THR A 1 93 ? 13.531 -4.246 -9.523 1 84.75 93 THR A C 1
ATOM 665 O O . THR A 1 93 ? 13.844 -5.098 -10.359 1 84.75 93 THR A O 1
ATOM 668 N N . MET A 1 94 ? 12.625 -4.418 -8.641 1 82.94 94 MET A N 1
ATOM 669 C CA . MET A 1 94 ? 12.07 -5.758 -8.461 1 82.94 94 MET A CA 1
ATOM 670 C C . MET A 1 94 ? 10.688 -5.863 -9.102 1 82.94 94 MET A C 1
ATOM 672 O O . MET A 1 94 ? 10.227 -6.961 -9.414 1 82.94 94 MET A O 1
ATOM 676 N N . HIS A 1 95 ? 10.062 -4.75 -9.352 1 82.62 95 HIS A N 1
ATOM 677 C CA . HIS A 1 95 ? 8.711 -4.805 -9.891 1 82.62 95 HIS A CA 1
ATOM 678 C C . HIS A 1 95 ? 8.609 -4.051 -11.211 1 82.62 95 HIS A C 1
ATOM 680 O O . HIS A 1 95 ? 7.633 -3.338 -11.453 1 82.62 95 HIS A O 1
ATOM 686 N N . ASP A 1 96 ? 9.758 -4.266 -11.969 1 81.81 96 ASP A N 1
ATOM 687 C CA . ASP A 1 96 ? 9.75 -3.691 -13.312 1 81.81 96 ASP A CA 1
ATOM 688 C C . ASP A 1 96 ? 8.898 -4.531 -14.258 1 81.81 96 ASP A C 1
ATOM 690 O O . ASP A 1 96 ? 9.43 -5.324 -15.039 1 81.81 96 ASP A O 1
ATOM 694 N N . PHE A 1 97 ? 7.59 -4.289 -14.227 1 84.69 97 PHE A N 1
ATOM 695 C CA . PHE A 1 97 ? 6.633 -5.102 -14.969 1 84.69 97 PHE A CA 1
ATOM 696 C C . PHE A 1 97 ? 6.855 -4.969 -16.469 1 84.69 97 PHE A C 1
ATOM 698 O O . PHE A 1 97 ? 6.461 -5.848 -17.234 1 84.69 97 PHE A O 1
ATOM 705 N N . TRP A 1 98 ? 7.504 -3.922 -16.969 1 85.31 98 TRP A N 1
ATOM 706 C CA . TRP A 1 98 ? 7.746 -3.723 -18.391 1 85.31 98 TRP A CA 1
ATOM 707 C C . TRP A 1 98 ? 8.812 -4.688 -18.906 1 85.31 98 TRP A C 1
ATOM 709 O O . TRP A 1 98 ? 8.945 -4.895 -20.109 1 85.31 98 TRP A O 1
ATOM 719 N N . ASN A 1 99 ? 9.562 -5.328 -18.031 1 83.62 99 ASN A N 1
ATOM 720 C CA . ASN A 1 99 ? 10.555 -6.324 -18.422 1 83.62 99 ASN A CA 1
ATOM 721 C C . ASN A 1 99 ? 10.172 -7.719 -17.938 1 83.62 99 ASN A C 1
ATOM 723 O O . ASN A 1 99 ? 10.93 -8.672 -18.109 1 83.62 99 ASN A O 1
ATOM 727 N N . ALA A 1 100 ? 8.992 -7.867 -17.344 1 81.44 100 ALA A N 1
ATOM 728 C CA . ALA A 1 100 ? 8.57 -9.148 -16.781 1 81.44 100 ALA A CA 1
ATOM 729 C C . ALA A 1 100 ? 8.047 -10.078 -17.875 1 81.44 100 ALA A C 1
ATOM 731 O O . ALA A 1 100 ? 7.531 -9.617 -18.891 1 81.44 100 ALA A O 1
ATOM 732 N N . ASP A 1 101 ? 8.227 -11.336 -17.562 1 83.88 101 ASP A N 1
ATOM 733 C CA . ASP A 1 101 ? 7.586 -12.312 -18.438 1 83.88 101 ASP A CA 1
ATOM 734 C C . ASP A 1 101 ? 6.066 -12.164 -18.406 1 83.88 101 ASP A C 1
ATOM 736 O O . ASP A 1 101 ? 5.5 -11.703 -17.422 1 83.88 101 ASP A O 1
ATOM 740 N N . GLU A 1 102 ? 5.48 -12.516 -19.438 1 82.44 102 GLU A N 1
ATOM 741 C CA . GLU A 1 102 ? 4.039 -12.344 -19.609 1 82.44 102 GLU A CA 1
ATOM 742 C C . GLU A 1 102 ? 3.27 -12.992 -18.453 1 82.44 102 GLU A C 1
ATOM 744 O O . GLU A 1 102 ? 2.287 -12.438 -17.969 1 82.44 102 GLU A O 1
ATOM 749 N N . ASP A 1 103 ? 3.768 -14.148 -18 1 82.5 103 ASP A N 1
ATOM 750 C CA . ASP A 1 103 ? 3.051 -14.906 -16.984 1 82.5 103 ASP A CA 1
ATOM 751 C C . ASP A 1 103 ? 3.135 -14.203 -15.625 1 82.5 103 ASP A C 1
ATOM 753 O O . ASP A 1 103 ? 2.299 -14.43 -14.75 1 82.5 103 ASP A O 1
ATOM 757 N N . AS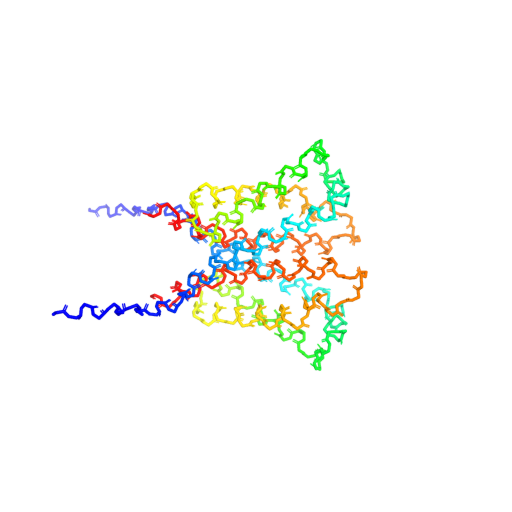P A 1 104 ? 4.137 -13.328 -15.508 1 82.5 104 ASP A N 1
ATOM 758 C CA . ASP A 1 104 ? 4.363 -12.695 -14.219 1 82.5 104 ASP A CA 1
ATOM 759 C C . ASP A 1 104 ? 3.982 -11.219 -14.25 1 82.5 104 ASP A C 1
ATOM 761 O O . ASP A 1 104 ? 3.967 -10.555 -13.211 1 82.5 104 ASP A O 1
ATOM 765 N N . ARG A 1 105 ? 3.568 -10.773 -15.383 1 84.81 105 ARG A N 1
ATOM 766 C CA . ARG A 1 105 ? 3.42 -9.344 -15.602 1 84.81 105 ARG A CA 1
ATOM 767 C C . ARG A 1 105 ? 2.287 -8.773 -14.758 1 84.81 105 ARG A C 1
ATOM 769 O O . ARG A 1 105 ? 2.412 -7.676 -14.203 1 84.81 105 ARG A O 1
ATOM 776 N N . SER A 1 106 ? 1.226 -9.531 -14.602 1 84.19 106 SER A N 1
ATOM 777 C CA . SER A 1 106 ? 0.089 -9.047 -13.82 1 84.19 106 SER A CA 1
ATOM 778 C C . SER A 1 106 ? 0.448 -8.906 -12.352 1 84.19 106 SER A C 1
ATOM 780 O O . SER A 1 106 ? 0.127 -7.891 -11.719 1 84.19 106 SER A O 1
ATOM 782 N N . GLY A 1 107 ? 1.129 -9.914 -11.859 1 85.06 107 GLY A N 1
ATOM 783 C CA . GLY A 1 107 ? 1.562 -9.852 -10.469 1 85.06 107 GLY A CA 1
ATOM 784 C C . GLY A 1 107 ? 2.543 -8.727 -10.195 1 85.06 107 GLY A C 1
ATOM 785 O O . GLY A 1 107 ? 2.463 -8.07 -9.156 1 85.06 107 GLY A O 1
ATOM 786 N N . GLU A 1 108 ? 3.375 -8.445 -11.211 1 88.5 108 GLU A N 1
ATOM 787 C CA . GLU A 1 108 ? 4.367 -7.387 -11.062 1 88.5 108 GLU A CA 1
ATOM 788 C C . GLU A 1 108 ? 3.713 -6.008 -11.109 1 88.5 108 GLU A C 1
ATOM 790 O O . GLU A 1 108 ? 4.129 -5.094 -10.391 1 88.5 108 GLU A O 1
ATOM 795 N N . ARG A 1 109 ? 2.76 -5.875 -11.938 1 89.75 109 ARG A N 1
ATOM 796 C CA . ARG A 1 109 ? 2.045 -4.605 -12.023 1 89.75 109 ARG A CA 1
ATOM 797 C C . ARG A 1 109 ? 1.327 -4.293 -10.711 1 89.75 109 ARG A C 1
ATOM 799 O O . ARG A 1 109 ? 1.373 -3.162 -10.227 1 89.75 109 ARG A O 1
ATOM 806 N N . LEU A 1 110 ? 0.714 -5.332 -10.109 1 87.62 110 LEU A N 1
ATOM 807 C CA . LEU A 1 110 ? 0 -5.156 -8.852 1 87.62 110 LEU A CA 1
ATOM 808 C C . LEU A 1 110 ? 0.956 -4.746 -7.734 1 87.62 110 LEU A C 1
ATOM 810 O O . LEU A 1 110 ? 0.65 -3.848 -6.949 1 87.62 110 LEU A O 1
ATOM 814 N N . ALA A 1 111 ? 2.064 -5.398 -7.797 1 89.88 111 ALA A N 1
ATOM 815 C CA . ALA A 1 111 ? 3.068 -5.078 -6.785 1 89.88 111 ALA A CA 1
ATOM 816 C C . ALA A 1 111 ? 3.609 -3.666 -6.977 1 89.88 111 ALA A C 1
ATOM 818 O O . ALA A 1 111 ? 3.818 -2.938 -6.004 1 89.88 111 ALA A O 1
ATOM 819 N N . PHE A 1 112 ? 3.848 -3.314 -8.25 1 94.12 112 PHE A N 1
ATOM 820 C CA . PHE A 1 112 ? 4.355 -1.982 -8.562 1 94.12 112 PHE A CA 1
ATOM 821 C C . PHE A 1 112 ? 3.389 -0.908 -8.078 1 94.12 112 PHE A C 1
ATOM 823 O O . PHE A 1 112 ? 3.789 0.03 -7.391 1 94.12 112 PHE A O 1
ATOM 830 N N . PHE A 1 113 ? 2.166 -1.059 -8.352 1 94.31 113 PHE A N 1
ATOM 831 C CA . PHE A 1 113 ? 1.175 -0.046 -8.008 1 94.31 113 PHE A CA 1
ATOM 832 C C . PHE A 1 113 ? 0.912 -0.035 -6.504 1 94.31 113 PHE A C 1
ATOM 834 O O . PHE A 1 113 ? 0.683 1.024 -5.918 1 94.31 113 PHE A O 1
ATOM 841 N N . GLY A 1 114 ? 0.885 -1.18 -5.902 1 94.94 114 GLY A N 1
ATOM 842 C CA . GLY A 1 114 ? 0.775 -1.222 -4.453 1 94.94 114 GLY A CA 1
ATOM 843 C C . GLY A 1 114 ? 1.908 -0.5 -3.746 1 94.94 114 GLY A C 1
ATOM 844 O O . GLY A 1 114 ? 1.675 0.268 -2.811 1 94.94 114 GLY A O 1
ATOM 845 N N . ASN A 1 115 ? 3.123 -0.761 -4.285 1 96.25 115 ASN A N 1
ATOM 846 C CA . ASN A 1 115 ? 4.285 -0.084 -3.725 1 96.25 115 ASN A CA 1
ATOM 847 C C . ASN A 1 115 ? 4.211 1.426 -3.936 1 96.25 115 ASN A C 1
ATOM 849 O O . ASN A 1 115 ? 4.648 2.197 -3.08 1 96.25 115 ASN A O 1
ATOM 853 N N . LEU A 1 116 ? 3.678 1.752 -5.039 1 97 116 LEU A N 1
ATOM 854 C CA . LEU A 1 116 ? 3.49 3.174 -5.309 1 97 116 LEU A CA 1
ATOM 855 C C . LEU A 1 116 ? 2.531 3.799 -4.301 1 97 116 LEU A C 1
ATOM 857 O O . LEU A 1 116 ? 2.781 4.895 -3.797 1 97 116 LEU A O 1
ATOM 861 N N . ALA A 1 117 ? 1.461 3.123 -4.059 1 98 117 ALA A N 1
ATOM 862 C CA . ALA A 1 117 ? 0.488 3.607 -3.082 1 98 117 ALA A CA 1
ATOM 863 C C . ALA A 1 117 ? 1.108 3.709 -1.691 1 98 117 ALA A C 1
ATOM 865 O O . ALA A 1 117 ? 0.931 4.711 -0.998 1 98 117 ALA A O 1
ATOM 866 N N . MET A 1 118 ? 1.832 2.693 -1.318 1 98.25 118 MET A N 1
ATOM 867 C CA . MET A 1 118 ? 2.484 2.701 -0.012 1 98.25 118 MET A CA 1
ATOM 868 C C . MET A 1 118 ? 3.516 3.82 0.075 1 98.25 118 MET A C 1
ATOM 870 O O . MET A 1 118 ? 3.629 4.488 1.105 1 98.25 118 MET A O 1
ATOM 874 N N . LEU A 1 119 ? 4.266 4.004 -1.014 1 98.06 119 LEU A N 1
ATOM 875 C CA . LEU A 1 119 ? 5.211 5.113 -1.083 1 98.06 119 LEU A CA 1
ATOM 876 C C . LEU A 1 119 ? 4.504 6.445 -0.866 1 98.06 119 LEU A C 1
ATOM 878 O O . LEU A 1 119 ? 5.02 7.32 -0.165 1 98.06 119 LEU A O 1
ATOM 882 N N . GLY A 1 120 ? 3.373 6.559 -1.474 1 98.38 120 GLY A N 1
ATOM 883 C CA . GLY A 1 120 ? 2.607 7.777 -1.283 1 98.38 120 GLY A CA 1
ATOM 884 C C . GLY A 1 120 ? 2.301 8.07 0.174 1 98.38 120 GLY A C 1
ATOM 885 O O . GLY A 1 120 ? 2.494 9.195 0.643 1 98.38 120 GLY A O 1
ATOM 886 N N . GLY A 1 121 ? 1.813 7.066 0.887 1 98 121 GLY A N 1
ATOM 887 C CA . GLY A 1 121 ? 1.563 7.23 2.309 1 98 121 GLY A CA 1
ATOM 888 C C . GLY A 1 121 ? 2.807 7.613 3.094 1 98 121 GLY A C 1
ATOM 889 O O . GLY A 1 121 ? 2.754 8.477 3.969 1 98 121 GLY A O 1
ATOM 890 N N . VAL A 1 122 ? 3.904 7.008 2.785 1 98.38 122 VAL A N 1
ATOM 891 C CA . VAL A 1 122 ? 5.168 7.262 3.467 1 98.38 122 VAL A CA 1
ATOM 892 C C . VAL A 1 122 ? 5.609 8.703 3.215 1 98.38 122 VAL A C 1
ATOM 894 O O . VAL A 1 122 ? 6.098 9.375 4.125 1 98.38 122 VAL A O 1
ATOM 897 N N . LEU A 1 123 ? 5.469 9.219 1.985 1 97.94 123 LEU A N 1
ATOM 898 C CA . LEU A 1 123 ? 5.887 10.57 1.635 1 97.94 123 LEU A CA 1
ATOM 899 C C . LEU A 1 123 ? 5.047 11.609 2.375 1 97.94 123 LEU A C 1
ATOM 901 O O . LEU A 1 123 ? 5.555 12.664 2.756 1 97.94 123 LEU A O 1
ATOM 905 N N . VAL A 1 124 ? 3.797 11.305 2.545 1 95.94 124 VAL A N 1
ATOM 906 C CA . VAL A 1 124 ? 2.947 12.211 3.311 1 95.94 124 VAL A CA 1
ATOM 907 C C . VAL A 1 124 ? 3.463 12.312 4.742 1 95.94 124 VAL A C 1
ATOM 909 O O . VAL A 1 124 ? 3.561 13.414 5.293 1 95.94 124 VAL A O 1
ATOM 912 N N . LEU A 1 125 ? 3.852 11.172 5.277 1 96.38 125 LEU A N 1
ATOM 913 C CA . LEU A 1 125 ? 4.352 11.172 6.645 1 96.38 125 LEU A CA 1
ATOM 914 C C . LEU A 1 125 ? 5.758 11.758 6.711 1 96.38 125 LEU A C 1
ATOM 916 O O . LEU A 1 125 ? 6.145 12.344 7.727 1 96.38 125 LEU A O 1
ATOM 920 N N . LEU A 1 126 ? 6.508 11.531 5.613 1 96.62 126 LEU A N 1
ATOM 921 C CA . LEU A 1 126 ? 7.832 12.148 5.543 1 96.62 126 LEU A CA 1
ATOM 922 C C . LEU A 1 126 ? 7.734 13.664 5.652 1 96.62 126 LEU A C 1
ATOM 924 O O . LEU A 1 126 ? 8.531 14.297 6.344 1 96.62 126 LEU A O 1
ATOM 928 N N . ARG A 1 127 ? 6.746 14.188 5.02 1 93 127 ARG A N 1
ATOM 929 C CA . ARG A 1 127 ? 6.516 15.625 5.121 1 93 127 ARG A CA 1
ATOM 930 C C . ARG A 1 127 ? 6.18 16.031 6.555 1 93 127 ARG A C 1
ATOM 932 O O . ARG A 1 127 ? 6.656 17.047 7.043 1 93 127 ARG A O 1
ATOM 939 N N . GLU A 1 128 ? 5.414 15.172 7.156 1 90 128 GLU A N 1
ATOM 940 C CA . GLU A 1 128 ? 5.059 15.43 8.547 1 90 128 GLU A CA 1
ATOM 941 C C . GLU A 1 128 ? 6.281 15.359 9.453 1 90 128 GLU A C 1
ATOM 943 O O . GLU A 1 128 ? 6.391 16.109 10.422 1 90 128 GLU A O 1
ATOM 948 N N . ALA A 1 129 ? 7.145 14.516 9.141 1 91.69 129 ALA A N 1
ATOM 949 C CA . ALA A 1 129 ? 8.336 14.305 9.953 1 91.69 129 ALA A CA 1
ATOM 950 C C . ALA A 1 129 ? 9.258 15.523 9.891 1 91.69 129 ALA A C 1
ATOM 952 O O . ALA A 1 129 ? 10.055 15.75 10.805 1 91.69 129 ALA A O 1
ATOM 953 N N . TYR A 1 130 ? 9.242 16.297 8.859 1 88.5 130 TYR A N 1
ATOM 954 C CA . TYR A 1 130 ? 10.109 17.453 8.695 1 88.5 130 TYR A CA 1
ATOM 955 C C . TYR A 1 130 ? 9.398 18.734 9.125 1 88.5 130 TYR A C 1
ATOM 957 O O . TYR A 1 130 ? 9.984 19.812 9.078 1 88.5 130 TYR A O 1
ATOM 965 N N . LYS A 1 131 ? 8.125 18.703 9.492 1 81 131 LYS A N 1
ATOM 966 C CA . LYS A 1 131 ? 7.457 19.859 10.078 1 81 131 LYS A CA 1
ATOM 967 C C . LYS A 1 131 ? 7.875 20.062 11.531 1 81 131 LYS A C 1
ATOM 969 O O . LYS A 1 131 ? 8.156 21.188 11.961 1 81 131 LYS A O 1
ATOM 974 N N . MET B 1 1 ? 4.664 49.094 -13.562 1 34.44 1 MET B N 1
ATOM 975 C CA . MET B 1 1 ? 4.484 48.375 -12.297 1 34.44 1 MET B CA 1
ATOM 976 C C . MET B 1 1 ? 4.363 46.875 -12.516 1 34.44 1 MET B C 1
ATOM 978 O O . MET B 1 1 ? 3.307 46.375 -12.906 1 34.44 1 MET B O 1
ATOM 982 N N . SER B 1 2 ? 5.309 46.219 -13.18 1 35.53 2 SER B N 1
ATOM 983 C CA . SER B 1 2 ? 5.598 44.938 -13.805 1 35.53 2 SER B CA 1
ATOM 984 C C . SER B 1 2 ? 5.445 43.812 -12.805 1 35.53 2 SER B C 1
ATOM 986 O O . SER B 1 2 ? 6.199 43.719 -11.828 1 35.53 2 SER B O 1
ATOM 988 N N . GLU B 1 3 ? 4.191 43.469 -12.344 1 35.31 3 GLU B N 1
ATOM 989 C CA . GLU B 1 3 ? 3.717 42.469 -11.398 1 35.31 3 GLU B CA 1
ATOM 990 C C . GLU B 1 3 ? 4.371 41.094 -11.664 1 35.31 3 GLU B C 1
ATOM 992 O O . GLU B 1 3 ? 4.188 40.5 -12.727 1 35.31 3 GLU B O 1
ATOM 997 N N . ASN B 1 4 ? 5.738 40.938 -11.5 1 34.62 4 ASN B N 1
ATOM 998 C CA . ASN B 1 4 ? 6.645 39.781 -11.445 1 34.62 4 ASN B CA 1
ATOM 999 C C . ASN B 1 4 ? 5.949 38.531 -10.898 1 34.62 4 ASN B C 1
ATOM 1001 O O . ASN B 1 4 ? 5.496 38.531 -9.75 1 34.62 4 ASN B O 1
ATOM 1005 N N . ASP B 1 5 ? 5.156 37.844 -11.688 1 32.12 5 ASP B N 1
ATOM 1006 C CA . ASP B 1 5 ? 4.477 36.562 -11.664 1 32.12 5 ASP B CA 1
ATOM 1007 C C . ASP B 1 5 ? 5.324 35.5 -10.953 1 32.12 5 ASP B C 1
ATOM 1009 O O . ASP B 1 5 ? 6.328 35.031 -11.492 1 32.12 5 ASP B O 1
ATOM 1013 N N . GLU B 1 6 ? 6.102 35.781 -9.828 1 33.88 6 GLU B N 1
ATOM 1014 C CA . GLU B 1 6 ? 6.734 34.875 -8.859 1 33.88 6 GLU B CA 1
ATOM 1015 C C . GLU B 1 6 ? 6.027 33.531 -8.812 1 33.88 6 GLU B C 1
ATOM 1017 O O . GLU B 1 6 ? 4.953 33.406 -8.219 1 33.88 6 GLU B O 1
ATOM 1022 N N . GLU B 1 7 ? 5.66 32.969 -9.969 1 35.69 7 GLU B N 1
ATOM 1023 C CA . GLU B 1 7 ? 5.336 31.562 -10.195 1 35.69 7 GLU B CA 1
ATOM 1024 C C . GLU B 1 7 ? 6.164 30.656 -9.289 1 35.69 7 GLU B C 1
ATOM 1026 O O . GLU B 1 7 ? 7.344 30.406 -9.5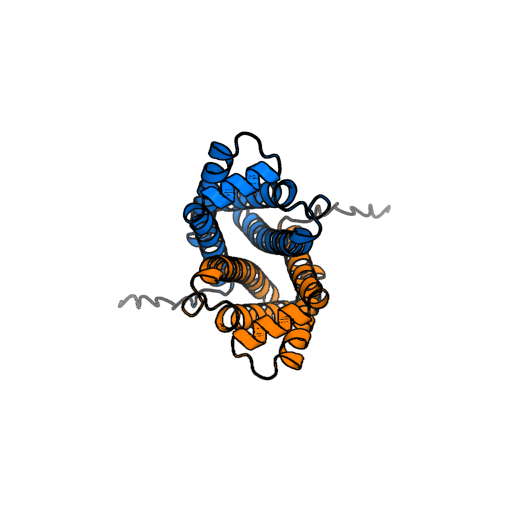62 1 35.69 7 GLU B O 1
ATOM 1031 N N . THR B 1 8 ? 6.426 31.062 -8.078 1 36.22 8 THR B N 1
ATOM 1032 C CA . THR B 1 8 ? 7.012 30.359 -6.941 1 36.22 8 THR B CA 1
ATOM 1033 C C . THR B 1 8 ? 6.926 28.844 -7.152 1 36.22 8 THR B C 1
ATOM 1035 O O . THR B 1 8 ? 5.844 28.297 -7.383 1 36.22 8 THR B O 1
ATOM 1038 N N . GLY B 1 9 ? 7.691 28.297 -8.094 1 34.66 9 GLY B N 1
ATOM 1039 C CA . GLY B 1 9 ? 8.062 26.938 -8.422 1 34.66 9 GLY B CA 1
ATOM 1040 C C . GLY B 1 9 ? 7.66 25.938 -7.355 1 34.66 9 GLY B C 1
ATOM 1041 O O . GLY B 1 9 ? 8.469 25.578 -6.496 1 34.66 9 GLY B O 1
ATOM 1042 N N . GLU B 1 10 ? 6.652 26.172 -6.66 1 38.75 10 GLU B N 1
ATOM 1043 C CA . GLU B 1 10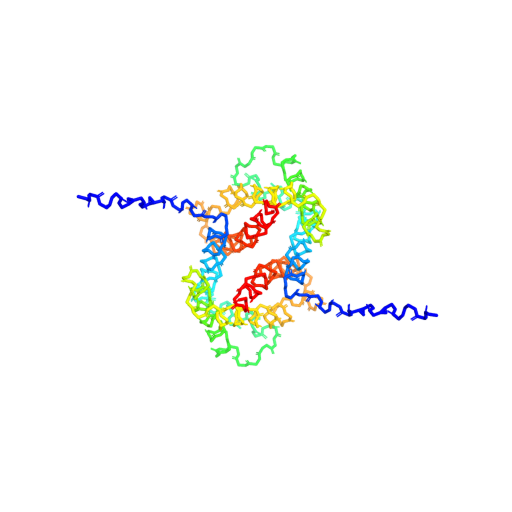 ? 6.031 25.391 -5.594 1 38.75 10 GLU B CA 1
ATOM 1044 C C . GLU B 1 10 ? 6.328 23.906 -5.762 1 38.75 10 GLU B C 1
ATOM 1046 O O . GLU B 1 10 ? 5.711 23.234 -6.594 1 38.75 10 GLU B O 1
ATOM 1051 N N . SER B 1 11 ? 7.598 23.406 -6.145 1 44.16 11 SER B N 1
ATOM 1052 C CA . SER B 1 11 ? 8.289 22.125 -6.004 1 44.16 11 SER B CA 1
ATOM 1053 C C . SER B 1 11 ? 7.484 21.156 -5.141 1 44.16 11 SER B C 1
ATOM 1055 O O . SER B 1 11 ? 7.051 21.516 -4.043 1 44.16 11 SER B O 1
ATOM 1057 N N . GLY B 1 12 ? 6.66 20.359 -5.781 1 55.59 12 GLY B N 1
ATOM 1058 C CA . GLY B 1 12 ? 5.633 19.469 -5.27 1 55.59 12 GLY B CA 1
ATOM 1059 C C . GLY B 1 12 ? 5.984 18.859 -3.924 1 55.59 12 GLY B C 1
ATOM 1060 O O . GLY B 1 12 ? 6.973 18.141 -3.809 1 55.59 12 GLY B O 1
ATOM 1061 N N . SER B 1 13 ? 5.656 19.484 -2.883 1 78.38 13 SER B N 1
ATOM 1062 C CA . SER B 1 13 ? 5.848 19.078 -1.495 1 78.38 13 SER B CA 1
ATOM 1063 C C . SER B 1 13 ? 5.688 17.562 -1.339 1 78.38 13 SER B C 1
ATOM 1065 O O . SER B 1 13 ? 4.953 16.922 -2.1 1 78.38 13 SER B O 1
ATOM 1067 N N . PRO B 1 14 ? 6.754 16.984 -0.714 1 85.94 14 PRO B N 1
ATOM 1068 C CA . PRO B 1 14 ? 6.594 15.562 -0.428 1 85.94 14 PRO B CA 1
ATOM 1069 C C . PRO B 1 14 ? 5.145 15.172 -0.15 1 85.94 14 PRO B C 1
ATOM 1071 O O . PRO B 1 14 ? 4.711 14.078 -0.524 1 85.94 14 PRO B O 1
ATOM 1074 N N . ALA B 1 15 ? 4.426 16.156 0.27 1 87.75 15 ALA B N 1
ATOM 1075 C CA . ALA B 1 15 ? 3.031 15.852 0.573 1 87.75 15 ALA B CA 1
ATOM 1076 C C . ALA B 1 15 ? 2.205 15.734 -0.705 1 87.75 15 ALA B C 1
ATOM 1078 O O . ALA B 1 15 ? 1.366 14.844 -0.832 1 87.75 15 ALA B O 1
ATOM 1079 N N . ARG B 1 16 ? 2.4 16.625 -1.607 1 93.44 16 ARG B N 1
ATOM 1080 C CA . ARG B 1 16 ? 1.675 16.562 -2.873 1 93.44 16 ARG B CA 1
ATOM 1081 C C . ARG B 1 16 ? 2.094 15.328 -3.676 1 93.44 16 ARG B C 1
ATOM 1083 O O . ARG B 1 16 ? 1.251 14.648 -4.27 1 93.44 16 ARG B O 1
ATOM 1090 N N . LEU B 1 17 ? 3.369 15.078 -3.668 1 96 17 LEU B N 1
ATOM 1091 C CA . LEU B 1 17 ? 3.873 13.891 -4.355 1 96 17 LEU B CA 1
ATOM 1092 C C . LEU B 1 17 ? 3.305 12.617 -3.73 1 96 17 LEU B C 1
ATOM 1094 O O . LEU B 1 17 ? 2.955 11.68 -4.445 1 96 17 LEU B O 1
ATOM 1098 N N . GLY B 1 18 ? 3.273 12.648 -2.426 1 97.44 18 GLY B N 1
ATOM 1099 C CA . GLY B 1 18 ? 2.711 11.508 -1.716 1 97.44 18 GLY B CA 1
ATOM 1100 C C . GLY B 1 18 ? 1.248 11.266 -2.035 1 97.44 18 GLY B C 1
ATOM 1101 O O . GLY B 1 18 ? 0.839 10.125 -2.273 1 97.44 18 GLY B O 1
ATOM 1102 N N . ARG B 1 19 ? 0.524 12.328 -2.086 1 96.81 19 ARG B N 1
ATOM 1103 C CA . ARG B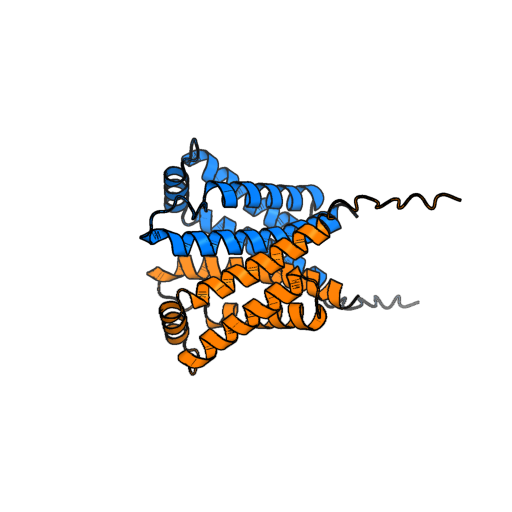 1 19 ? -0.895 12.234 -2.41 1 96.81 19 ARG B CA 1
ATOM 1104 C C . ARG B 1 19 ? -1.098 11.68 -3.816 1 96.81 19 ARG B C 1
ATOM 1106 O O . ARG B 1 19 ? -1.901 10.766 -4.02 1 96.81 19 ARG B O 1
ATOM 1113 N N . VAL B 1 20 ? -0.406 12.219 -4.742 1 98.25 20 VAL B N 1
ATOM 1114 C CA . VAL B 1 20 ? -0.545 11.805 -6.133 1 98.25 20 VAL B CA 1
ATOM 1115 C C . VAL B 1 20 ? -0.11 10.344 -6.281 1 98.25 20 VAL B C 1
ATOM 1117 O O . VAL B 1 20 ? -0.795 9.555 -6.926 1 98.25 20 VAL B O 1
ATOM 1120 N N . ALA B 1 21 ? 0.994 9.977 -5.664 1 98.25 21 ALA B N 1
ATOM 1121 C CA . ALA B 1 21 ? 1.471 8.594 -5.73 1 98.25 21 ALA B CA 1
ATOM 1122 C C . ALA B 1 21 ? 0.459 7.637 -5.113 1 98.25 21 ALA B C 1
ATOM 1124 O O . ALA B 1 21 ? 0.174 6.578 -5.676 1 98.25 21 ALA B O 1
ATOM 1125 N N . LEU B 1 22 ? -0.084 8.047 -3.98 1 98.44 22 LEU B N 1
ATOM 1126 C CA . LEU B 1 22 ? -1.07 7.211 -3.309 1 98.44 22 LEU B CA 1
ATOM 1127 C C . LEU B 1 22 ? -2.312 7.031 -4.176 1 98.44 22 LEU B C 1
ATOM 1129 O O . LEU B 1 22 ? -2.742 5.902 -4.426 1 98.44 22 LEU B O 1
ATOM 1133 N N . GLY B 1 23 ? -2.816 8.164 -4.668 1 98.75 23 GLY B N 1
ATOM 1134 C CA . GLY B 1 23 ? -4.023 8.102 -5.477 1 98.75 23 GLY B CA 1
ATOM 1135 C C . GLY B 1 23 ? -3.838 7.332 -6.77 1 98.75 23 GLY B C 1
ATOM 1136 O O . GLY B 1 23 ? -4.668 6.492 -7.125 1 98.75 23 GLY B O 1
ATOM 1137 N N . VAL B 1 24 ? -2.76 7.598 -7.473 1 98.31 24 VAL B N 1
ATOM 1138 C CA . VAL B 1 24 ? -2.471 6.926 -8.734 1 98.31 24 VAL B CA 1
ATOM 1139 C C . VAL B 1 24 ? -2.24 5.438 -8.484 1 98.31 24 VAL B C 1
ATOM 1141 O O . VAL B 1 24 ? -2.711 4.594 -9.25 1 98.31 24 VAL B O 1
ATOM 1144 N N . GLY B 1 25 ? -1.502 5.125 -7.43 1 98.06 25 GLY B N 1
ATOM 1145 C CA . GLY B 1 25 ? -1.28 3.727 -7.102 1 98.06 25 GLY B CA 1
ATOM 1146 C C . GLY B 1 25 ? -2.566 2.965 -6.84 1 98.06 25 GLY B C 1
ATOM 1147 O O . GLY B 1 25 ? -2.752 1.857 -7.348 1 98.06 25 GLY B O 1
ATOM 1148 N N . LEU B 1 26 ? -3.447 3.602 -6.078 1 98.44 26 LEU B N 1
ATOM 1149 C CA . LEU B 1 26 ? -4.719 2.959 -5.77 1 98.44 26 LEU B CA 1
ATOM 1150 C C . LEU B 1 26 ? -5.566 2.795 -7.027 1 98.44 26 LEU B C 1
ATOM 1152 O O . LEU B 1 26 ? -6.133 1.726 -7.262 1 98.44 26 LEU B O 1
ATOM 1156 N N . ALA B 1 27 ? -5.609 3.844 -7.824 1 98.31 27 ALA B N 1
ATOM 1157 C CA . ALA B 1 27 ? -6.406 3.799 -9.047 1 98.31 27 ALA B CA 1
ATOM 1158 C C . ALA B 1 27 ? -5.852 2.764 -10.023 1 98.31 27 ALA B C 1
ATOM 1160 O O . ALA B 1 27 ? -6.613 2.02 -10.648 1 98.31 27 ALA B O 1
ATOM 1161 N N . ALA B 1 28 ? -4.586 2.717 -10.141 1 96.69 28 ALA B N 1
ATOM 1162 C CA . ALA B 1 28 ? -3.953 1.771 -11.055 1 96.69 28 ALA B CA 1
ATOM 1163 C C . ALA B 1 28 ? -4.164 0.333 -10.594 1 96.69 28 ALA B C 1
ATOM 1165 O O . ALA B 1 28 ? -4.438 -0.553 -11.406 1 96.69 28 ALA B O 1
ATOM 1166 N N . GLN B 1 29 ? -4.008 0.105 -9.281 1 94.19 29 GLN B N 1
ATOM 1167 C CA . GLN B 1 29 ? -4.281 -1.227 -8.75 1 94.19 29 GLN B CA 1
ATOM 1168 C C . GLN B 1 29 ? -5.715 -1.655 -9.062 1 94.19 29 GLN B C 1
ATOM 1170 O O . GLN B 1 29 ? -5.953 -2.799 -9.461 1 94.19 29 GLN B O 1
ATOM 1175 N N . ALA B 1 30 ? -6.637 -0.743 -8.844 1 94.62 30 ALA B N 1
ATOM 1176 C CA . ALA B 1 30 ? -8.039 -1.042 -9.125 1 94.62 30 ALA B CA 1
ATOM 1177 C C . ALA B 1 30 ? -8.25 -1.3 -10.617 1 94.62 30 ALA B C 1
ATOM 1179 O O . ALA B 1 30 ? -9.062 -2.146 -10.992 1 94.62 30 ALA B O 1
ATOM 1180 N N . SER B 1 31 ? -7.574 -0.569 -11.469 1 94.69 31 SER B N 1
ATOM 1181 C CA . SER B 1 31 ? -7.688 -0.76 -12.906 1 94.69 31 SER B CA 1
ATOM 1182 C C . SER B 1 31 ? -7.211 -2.15 -13.32 1 94.69 31 SER B C 1
ATOM 1184 O O . SER B 1 31 ? -7.734 -2.734 -14.273 1 94.69 31 SER B O 1
ATOM 1186 N N . GLU B 1 32 ? -6.191 -2.654 -12.625 1 91.12 32 GLU B N 1
ATOM 1187 C CA . GLU B 1 32 ? -5.711 -4.004 -12.906 1 91.12 32 GLU B CA 1
ATOM 1188 C C . GLU B 1 32 ? -6.789 -5.043 -12.617 1 91.12 32 GLU B C 1
ATOM 1190 O O . GLU B 1 32 ? -6.852 -6.082 -13.281 1 91.12 32 GLU B O 1
ATOM 1195 N N . ASP B 1 33 ? -7.609 -4.762 -11.602 1 88.44 33 ASP B N 1
ATOM 1196 C CA . ASP B 1 33 ? -8.742 -5.648 -11.336 1 88.44 33 ASP B CA 1
ATOM 1197 C C . ASP B 1 33 ? -9.625 -5.801 -12.57 1 88.44 33 ASP B C 1
ATOM 1199 O O . ASP B 1 33 ? -10.141 -6.887 -12.844 1 88.44 33 ASP B O 1
ATOM 1203 N N . PHE B 1 34 ? -9.773 -4.723 -13.336 1 88.81 34 PHE B N 1
ATOM 1204 C CA . PHE B 1 34 ? -10.609 -4.773 -14.523 1 88.81 34 PHE B CA 1
ATOM 1205 C C . PHE B 1 34 ? -9.945 -5.594 -15.625 1 88.81 34 PHE B C 1
ATOM 1207 O O . PHE B 1 34 ? -10.625 -6.242 -16.422 1 88.81 34 PHE B O 1
ATOM 1214 N N . ARG B 1 35 ? -8.695 -5.566 -15.617 1 88.75 35 ARG B N 1
ATOM 1215 C CA . ARG B 1 35 ? -7.969 -6.344 -16.609 1 88.75 35 ARG B CA 1
ATOM 1216 C C . ARG B 1 35 ? -8.07 -7.84 -16.328 1 88.75 35 ARG B C 1
ATOM 1218 O O . ARG B 1 35 ? -8.016 -8.664 -17.234 1 88.75 35 ARG B O 1
ATOM 1225 N N . GLU B 1 36 ? -8.242 -8.125 -15.062 1 90.62 36 GLU B N 1
ATOM 1226 C CA . GLU B 1 36 ? -8.328 -9.516 -14.625 1 90.62 36 GLU B CA 1
ATOM 1227 C C . GLU B 1 36 ? -9.625 -9.773 -13.867 1 90.62 36 GLU B C 1
ATOM 1229 O O . GLU B 1 36 ? -9.609 -10.367 -12.789 1 90.62 36 GLU B O 1
ATOM 1234 N N . MET B 1 37 ? -10.688 -9.383 -14.445 1 91.94 37 MET B N 1
ATOM 1235 C CA . MET B 1 37 ? -11.953 -9.367 -13.719 1 91.94 37 MET B CA 1
ATOM 1236 C C . MET B 1 37 ? -12.422 -10.789 -13.406 1 91.94 37 MET B C 1
ATOM 1238 O O . MET B 1 37 ? -12.961 -11.047 -12.336 1 91.94 37 MET B O 1
ATOM 1242 N N . ASP B 1 38 ? -12.164 -11.727 -14.336 1 93.25 38 ASP B N 1
ATOM 1243 C CA . ASP B 1 38 ? -12.547 -13.109 -14.07 1 93.25 38 ASP B CA 1
ATOM 1244 C C . ASP B 1 38 ? -11.836 -13.656 -12.836 1 93.25 38 ASP B C 1
ATOM 1246 O O . ASP B 1 38 ? -12.445 -14.32 -12 1 93.25 38 ASP B O 1
ATOM 1250 N N . GLU B 1 39 ? -10.594 -13.32 -12.727 1 89.75 39 GLU B N 1
ATOM 1251 C CA . GLU B 1 39 ? -9.812 -13.742 -11.57 1 89.75 39 GLU B CA 1
ATOM 1252 C C . GLU B 1 39 ? -10.289 -13.047 -10.297 1 89.75 39 GLU B C 1
ATOM 1254 O O . GLU B 1 39 ? -10.344 -13.656 -9.227 1 89.75 39 GLU B O 1
ATOM 1259 N N . THR B 1 40 ? -10.586 -11.82 -10.477 1 90.5 40 THR B N 1
ATOM 1260 C CA . THR B 1 40 ? -11.062 -11.047 -9.328 1 90.5 40 THR B CA 1
ATOM 1261 C C . THR B 1 40 ? -12.391 -11.594 -8.828 1 90.5 40 THR B C 1
ATOM 1263 O O . THR B 1 40 ? -12.586 -11.75 -7.617 1 90.5 40 THR B O 1
ATOM 1266 N N . VAL B 1 41 ? -13.25 -11.945 -9.734 1 93.75 41 VAL B N 1
ATOM 1267 C CA . VAL B 1 41 ? -14.547 -12.508 -9.383 1 93.75 41 VAL B CA 1
ATOM 1268 C C . VAL B 1 41 ? -14.367 -13.875 -8.727 1 93.75 41 VAL B C 1
ATOM 1270 O O . VAL B 1 41 ? -15.016 -14.18 -7.727 1 93.75 41 VAL B O 1
ATOM 1273 N N . GLU B 1 42 ? -13.547 -14.664 -9.266 1 92 42 GLU B N 1
ATOM 1274 C CA . GLU B 1 42 ? -13.273 -15.984 -8.703 1 92 42 GLU B CA 1
ATOM 1275 C C . GLU B 1 42 ? -12.719 -15.875 -7.289 1 92 42 GLU B C 1
ATOM 1277 O O . GLU B 1 42 ? -13.094 -16.656 -6.41 1 92 42 GLU B O 1
ATOM 1282 N N . TYR B 1 43 ? -11.844 -14.93 -7.16 1 87.69 43 TYR B N 1
ATOM 1283 C CA . TYR B 1 43 ? -11.273 -14.711 -5.836 1 87.69 43 TYR B CA 1
ATOM 1284 C C . TYR B 1 43 ? -12.344 -14.258 -4.848 1 87.69 43 TYR B C 1
ATOM 1286 O O . TYR B 1 43 ? -12.391 -14.727 -3.709 1 87.69 43 TYR B O 1
ATOM 1294 N N . ALA B 1 44 ? -13.172 -13.391 -5.262 1 90.75 44 ALA B N 1
ATOM 1295 C CA . ALA B 1 44 ? -14.266 -12.922 -4.418 1 90.75 44 ALA B CA 1
ATOM 1296 C C . ALA B 1 44 ? -15.211 -14.062 -4.047 1 90.75 44 ALA B C 1
ATOM 1298 O O . ALA B 1 44 ? -15.656 -14.156 -2.902 1 90.75 44 ALA B O 1
ATOM 1299 N N . GLU B 1 45 ? -15.461 -14.883 -5.016 1 91.62 45 GLU B N 1
ATOM 1300 C CA . GLU B 1 45 ? -16.297 -16.047 -4.773 1 91.62 45 GLU B CA 1
ATOM 1301 C C . GLU B 1 45 ? -15.672 -16.969 -3.732 1 91.62 45 GLU B C 1
ATOM 1303 O O . GLU B 1 45 ? -16.359 -17.453 -2.82 1 91.62 45 GLU B O 1
ATOM 1308 N N . SER B 1 46 ? -14.422 -17.203 -3.883 1 88.38 46 SER B N 1
ATOM 1309 C CA . SER B 1 46 ? -13.719 -18.094 -2.967 1 88.38 46 SER B CA 1
ATOM 1310 C C . SER B 1 46 ? -13.695 -17.531 -1.552 1 88.38 46 SER B C 1
ATOM 1312 O O . SER B 1 46 ? -13.609 -18.281 -0.577 1 88.38 46 SER B O 1
ATOM 1314 N N . ALA B 1 47 ? -13.836 -16.219 -1.436 1 86.88 47 ALA B N 1
ATOM 1315 C CA . ALA B 1 47 ? -13.828 -15.539 -0.14 1 86.88 47 ALA B CA 1
ATOM 1316 C C . ALA B 1 47 ? -15.234 -15.453 0.445 1 86.88 47 ALA B C 1
ATOM 1318 O O . ALA B 1 47 ? -15.422 -14.906 1.534 1 86.88 47 ALA B O 1
ATOM 1319 N N . GLY B 1 48 ? -16.25 -15.844 -0.317 1 88.56 48 GLY B N 1
ATOM 1320 C CA . GLY B 1 48 ? -17.609 -15.891 0.187 1 88.56 48 GLY B CA 1
ATOM 1321 C C . GLY B 1 48 ? -18.359 -14.594 -0.024 1 88.56 48 GLY B C 1
ATOM 1322 O O . GLY B 1 48 ? -19.359 -14.336 0.645 1 88.56 48 GLY B O 1
ATOM 1323 N N . VAL B 1 49 ? -17.828 -13.773 -0.881 1 90.19 49 VAL B N 1
ATOM 1324 C CA . VAL B 1 49 ? -18.5 -12.516 -1.179 1 90.19 49 VAL B CA 1
ATOM 1325 C C . VAL B 1 49 ? -19.812 -12.797 -1.905 1 90.19 49 VAL B C 1
ATOM 1327 O O . VAL B 1 49 ? -19.844 -13.539 -2.889 1 90.19 49 VAL B O 1
ATOM 1330 N N . PRO B 1 50 ? -20.875 -12.25 -1.401 1 93.12 50 PRO B N 1
ATOM 1331 C CA . PRO B 1 50 ? -22.141 -12.453 -2.119 1 93.12 50 PRO B CA 1
ATOM 1332 C C . PRO B 1 50 ? -22.172 -11.742 -3.473 1 93.12 50 PRO B C 1
ATOM 1334 O O . PRO B 1 50 ? -21.625 -10.641 -3.607 1 93.12 50 PRO B O 1
ATOM 1337 N N . MET B 1 51 ? -22.703 -12.352 -4.48 1 95.75 51 MET B N 1
ATOM 1338 C CA . MET B 1 51 ? -22.828 -11.805 -5.832 1 95.75 51 MET B CA 1
ATOM 1339 C C . MET B 1 51 ? -21.5 -11.289 -6.344 1 95.75 51 MET B C 1
ATOM 1341 O O . MET B 1 51 ? -21.391 -10.133 -6.758 1 95.75 51 MET B O 1
ATOM 1345 N N . PRO B 1 52 ? -20.609 -12.125 -6.375 1 95.12 52 PRO B N 1
ATOM 1346 C CA . PRO B 1 52 ? -19.25 -11.672 -6.715 1 95.12 52 PRO B CA 1
ATOM 1347 C C . PRO B 1 52 ? -19.172 -11.031 -8.094 1 95.12 52 PRO B C 1
ATOM 1349 O O . PRO B 1 52 ? -18.375 -10.117 -8.312 1 95.12 52 PRO B O 1
ATOM 1352 N N . ASP B 1 53 ? -20.047 -11.383 -9.023 1 95.75 53 ASP B N 1
ATOM 1353 C CA . ASP B 1 53 ? -20.031 -10.859 -10.383 1 95.75 53 ASP B CA 1
ATOM 1354 C C . ASP B 1 53 ? -20.453 -9.391 -10.406 1 95.75 53 ASP B C 1
ATOM 1356 O O . ASP B 1 53 ? -20.156 -8.672 -11.359 1 95.75 53 ASP B O 1
ATOM 1360 N N . VAL B 1 54 ? -21.094 -8.977 -9.414 1 95.62 54 VAL B N 1
ATOM 1361 C CA . VAL B 1 54 ? -21.547 -7.594 -9.32 1 95.62 54 VAL B CA 1
ATOM 1362 C C . VAL B 1 54 ? -20.672 -6.832 -8.328 1 95.62 54 VAL B C 1
ATOM 1364 O O . VAL B 1 54 ? -20.266 -5.703 -8.594 1 95.62 54 VAL B O 1
ATOM 1367 N N . ALA B 1 55 ? -20.375 -7.441 -7.258 1 95 55 ALA B N 1
ATOM 1368 C CA . ALA B 1 55 ? -19.656 -6.793 -6.16 1 95 55 ALA B CA 1
ATOM 1369 C C . ALA B 1 55 ? -18.234 -6.434 -6.57 1 95 55 ALA B C 1
ATOM 1371 O O . ALA B 1 55 ? -17.734 -5.348 -6.254 1 95 55 ALA B O 1
ATOM 1372 N N . ALA B 1 56 ? -17.578 -7.328 -7.32 1 94.56 56 ALA B N 1
ATOM 1373 C CA . ALA B 1 56 ? -16.172 -7.141 -7.656 1 94.56 56 ALA B CA 1
ATOM 1374 C C . ALA B 1 56 ? -15.984 -5.945 -8.586 1 94.56 56 ALA B C 1
ATOM 1376 O O . ALA B 1 56 ? -15.227 -5.023 -8.273 1 94.56 56 ALA B O 1
ATOM 1377 N N . PRO B 1 57 ? -16.703 -5.906 -9.711 1 95.62 57 PRO B N 1
ATOM 1378 C CA . PRO B 1 57 ? -16.516 -4.742 -10.578 1 95.62 57 PRO B CA 1
ATOM 1379 C C . PRO B 1 57 ? -16.984 -3.441 -9.938 1 95.62 57 PRO B C 1
ATOM 1381 O O . PRO B 1 57 ? -16.391 -2.383 -10.18 1 95.62 57 PRO B O 1
ATOM 1384 N N . PHE B 1 58 ? -17.938 -3.469 -9.133 1 95.94 58 PHE B N 1
ATOM 1385 C CA . PHE B 1 58 ? -18.422 -2.271 -8.445 1 95.94 58 PHE B CA 1
ATOM 1386 C C . PHE B 1 58 ? -17.359 -1.746 -7.484 1 95.94 58 PHE B C 1
ATOM 1388 O O . PHE B 1 58 ? -17.062 -0.549 -7.473 1 95.94 58 PHE B O 1
ATOM 1395 N N . ALA B 1 59 ? -16.859 -2.65 -6.695 1 94.69 59 ALA B N 1
ATOM 1396 C CA . ALA B 1 59 ? -15.82 -2.281 -5.73 1 94.69 59 ALA B CA 1
ATOM 1397 C C . ALA B 1 59 ? -14.586 -1.727 -6.43 1 94.69 59 ALA B C 1
ATOM 1399 O O . ALA B 1 59 ? -14.023 -0.719 -6 1 94.69 59 ALA B O 1
ATOM 1400 N N . SER B 1 60 ? -14.164 -2.398 -7.492 1 95.69 60 SER B N 1
ATOM 1401 C CA . SER B 1 60 ? -13.016 -1.941 -8.258 1 95.69 60 SER B CA 1
ATOM 1402 C C . SER B 1 60 ? -13.258 -0.557 -8.852 1 95.69 60 SER B C 1
ATOM 1404 O O . SER B 1 60 ? -12.367 0.293 -8.844 1 95.69 60 SER B O 1
ATOM 1406 N N . GLY B 1 61 ? -14.445 -0.386 -9.359 1 97.44 61 GLY B N 1
ATOM 1407 C CA . GLY B 1 61 ? -14.805 0.923 -9.883 1 97.44 61 GLY B CA 1
ATOM 1408 C C . GLY B 1 61 ? -14.773 2.014 -8.828 1 97.44 61 GLY B C 1
ATOM 1409 O O . GLY B 1 61 ? -14.281 3.115 -9.078 1 97.44 61 GLY B O 1
ATOM 1410 N N . MET B 1 62 ? -15.312 1.707 -7.719 1 97.25 62 MET B N 1
ATOM 1411 C CA . MET B 1 62 ? -15.312 2.656 -6.609 1 97.25 62 MET B CA 1
ATOM 1412 C C . MET B 1 62 ? -13.891 3.041 -6.219 1 97.25 62 MET B C 1
ATOM 1414 O O . MET B 1 62 ? -13.594 4.223 -6.035 1 97.25 62 MET B O 1
ATOM 1418 N N . MET B 1 63 ? -13.078 1.997 -6.094 1 97.62 63 MET B N 1
ATOM 1419 C CA . MET B 1 63 ? -11.703 2.273 -5.699 1 97.62 63 MET B CA 1
ATOM 1420 C C . MET B 1 63 ? -10.977 3.08 -6.77 1 97.62 63 MET B C 1
ATOM 1422 O O . MET B 1 63 ? -10.164 3.949 -6.457 1 97.62 63 MET B O 1
ATOM 1426 N N . PHE B 1 64 ? -11.211 2.762 -8.023 1 98.12 64 PHE B N 1
ATOM 1427 C CA . PHE B 1 64 ? -10.609 3.504 -9.117 1 98.12 64 PHE B CA 1
ATOM 1428 C C . PHE B 1 64 ? -10.953 4.984 -9.031 1 98.12 64 PHE B C 1
ATOM 1430 O O . PHE B 1 64 ? -10.078 5.844 -9.109 1 98.12 64 PHE B O 1
ATOM 1437 N N . LEU B 1 65 ? -12.211 5.312 -8.781 1 98.38 65 LEU B N 1
ATOM 1438 C CA . LEU B 1 65 ? -12.664 6.695 -8.695 1 98.38 65 LEU B CA 1
ATOM 1439 C C . LEU B 1 65 ? -12.125 7.363 -7.434 1 98.38 65 LEU B C 1
ATOM 1441 O O . LEU B 1 65 ? -11.75 8.539 -7.465 1 98.38 65 LEU B O 1
ATOM 1445 N N . ALA B 1 66 ? -12.141 6.586 -6.375 1 98.62 66 ALA B N 1
ATOM 1446 C CA . ALA B 1 66 ? -11.594 7.121 -5.133 1 98.62 66 ALA B CA 1
ATOM 1447 C C . ALA B 1 66 ? -10.117 7.473 -5.285 1 98.62 66 ALA B C 1
ATOM 1449 O O . ALA B 1 66 ? -9.68 8.547 -4.859 1 98.62 66 ALA B O 1
ATOM 1450 N N . GLY B 1 67 ? -9.336 6.547 -5.895 1 98.69 67 GLY B N 1
ATOM 1451 C CA . GLY B 1 67 ? -7.93 6.812 -6.152 1 98.69 67 GLY B CA 1
ATOM 1452 C C . GLY B 1 67 ? -7.703 8.047 -7.004 1 98.69 67 GLY B C 1
ATOM 1453 O O . GLY B 1 67 ? -6.84 8.875 -6.691 1 98.69 67 GLY B O 1
ATOM 1454 N N . LEU B 1 68 ? -8.508 8.195 -8.031 1 98.44 68 LEU B N 1
ATOM 1455 C CA . LEU B 1 68 ? -8.414 9.375 -8.891 1 98.44 68 LEU B CA 1
ATOM 1456 C C . LEU B 1 68 ? -8.766 10.641 -8.117 1 98.44 68 LEU B C 1
ATOM 1458 O O . LEU B 1 68 ? -8.117 11.672 -8.289 1 98.44 68 LEU B O 1
ATOM 1462 N N . GLY B 1 69 ? -9.805 10.508 -7.328 1 98.62 69 GLY B N 1
ATOM 1463 C CA . GLY B 1 69 ? -10.172 11.648 -6.5 1 98.62 69 GLY B CA 1
ATOM 1464 C C . GLY B 1 69 ? -9.07 12.078 -5.551 1 98.62 69 GLY B C 1
ATOM 1465 O O . GLY B 1 69 ? -8.859 13.273 -5.336 1 98.62 69 GLY B O 1
ATOM 1466 N N . ILE B 1 70 ? -8.359 11.164 -5.008 1 98.38 70 ILE B N 1
ATOM 1467 C CA . ILE B 1 70 ? -7.254 11.461 -4.098 1 98.38 70 ILE B CA 1
ATOM 1468 C C . ILE B 1 70 ? -6.105 12.102 -4.871 1 98.38 70 ILE B C 1
ATOM 1470 O O . ILE B 1 70 ? -5.566 13.125 -4.457 1 98.38 70 ILE B O 1
ATOM 1474 N N . ALA B 1 71 ? -5.781 11.523 -6.027 1 98.31 71 ALA B N 1
ATOM 1475 C CA . ALA B 1 71 ? -4.676 12.039 -6.836 1 98.31 71 ALA B CA 1
ATOM 1476 C C . ALA B 1 71 ? -4.934 13.484 -7.258 1 98.31 71 ALA B C 1
ATOM 1478 O O . ALA B 1 71 ? -4.023 14.32 -7.23 1 98.31 71 ALA B O 1
ATOM 1479 N N . LEU B 1 72 ? -6.152 13.766 -7.535 1 97.56 72 LEU B N 1
ATOM 1480 C CA . LEU B 1 72 ? -6.52 15.086 -8.031 1 97.56 72 LEU B CA 1
ATOM 1481 C C . LEU B 1 72 ? -7.012 15.977 -6.891 1 97.56 72 LEU B C 1
ATOM 1483 O O . LEU B 1 72 ? -7.273 17.172 -7.094 1 97.56 72 LEU B O 1
ATOM 1487 N N . TRP B 1 73 ? -7.098 15.438 -5.77 1 96.5 73 TRP B N 1
ATOM 1488 C CA . TRP B 1 73 ? -7.629 16.094 -4.574 1 96.5 73 TRP B CA 1
ATOM 1489 C C . TRP B 1 73 ? -8.977 16.734 -4.863 1 96.5 73 TRP B C 1
ATOM 1491 O O . TRP B 1 73 ? -9.188 17.906 -4.531 1 96.5 73 TRP B O 1
ATOM 1501 N N . ARG B 1 74 ? -9.812 15.969 -5.582 1 96.19 74 ARG B N 1
ATOM 1502 C CA . ARG B 1 74 ? -11.195 16.344 -5.836 1 96.19 74 ARG B CA 1
ATOM 1503 C C . ARG B 1 74 ? -12.141 15.578 -4.91 1 96.19 74 ARG B C 1
ATOM 1505 O O . ARG B 1 74 ? -12.07 14.352 -4.809 1 96.19 74 ARG B O 1
ATOM 1512 N N . ALA B 1 75 ? -12.969 16.281 -4.16 1 97.38 75 ALA B N 1
ATOM 1513 C CA . ALA B 1 75 ? -13.867 15.703 -3.166 1 97.38 75 ALA B CA 1
ATOM 1514 C C . ALA B 1 75 ? -13.094 14.836 -2.172 1 97.38 75 ALA B C 1
ATOM 1516 O O . ALA B 1 75 ? -13.414 13.664 -1.991 1 97.38 75 ALA B O 1
ATOM 1517 N N . PRO B 1 76 ? -12.133 15.508 -1.512 1 96.44 76 PRO B N 1
ATOM 1518 C CA . PRO B 1 76 ? -11.18 14.734 -0.707 1 96.44 76 PRO B CA 1
ATOM 1519 C C . PRO B 1 76 ? -11.859 13.938 0.407 1 96.44 76 PRO B C 1
ATOM 1521 O O . PRO B 1 76 ? -11.438 12.82 0.716 1 96.44 76 PRO B O 1
ATOM 1524 N N . ARG B 1 77 ? -12.883 14.469 1.02 1 96.69 77 ARG B N 1
ATOM 1525 C CA . ARG B 1 77 ? -13.562 13.758 2.09 1 96.69 77 ARG B CA 1
ATOM 1526 C C . ARG B 1 77 ? -14.219 12.484 1.565 1 96.69 77 ARG B C 1
ATOM 1528 O O . ARG B 1 77 ? -14.086 11.414 2.164 1 96.69 77 ARG B O 1
ATOM 1535 N N . ILE B 1 78 ? -14.844 12.578 0.433 1 98.12 78 ILE B N 1
ATOM 1536 C CA . ILE B 1 78 ? -15.539 11.438 -0.159 1 98.12 78 ILE B CA 1
ATOM 1537 C C . ILE B 1 78 ? -14.523 10.438 -0.709 1 98.12 78 ILE B C 1
ATOM 1539 O O . ILE B 1 78 ? -14.656 9.234 -0.502 1 98.12 78 ILE B O 1
ATOM 1543 N N . ALA B 1 79 ? -13.523 10.914 -1.427 1 98.5 79 ALA B N 1
ATOM 1544 C CA . ALA B 1 79 ? -12.523 10.055 -2.055 1 98.5 79 ALA B CA 1
ATOM 1545 C C . ALA B 1 79 ? -11.758 9.25 -1.011 1 98.5 79 ALA B C 1
ATOM 1547 O O . ALA B 1 79 ? -11.648 8.023 -1.123 1 98.5 79 ALA B O 1
ATOM 1548 N N . THR B 1 80 ? -11.273 9.938 0.016 1 98.38 80 THR B N 1
ATOM 1549 C CA . THR B 1 80 ? -10.508 9.234 1.039 1 98.38 80 THR B CA 1
ATOM 1550 C C . THR B 1 80 ? -11.414 8.328 1.868 1 98.38 80 THR B C 1
ATOM 1552 O O . THR B 1 80 ? -11.016 7.23 2.256 1 98.38 80 THR B O 1
ATOM 1555 N N . GLY B 1 81 ? -12.609 8.789 2.152 1 98.06 81 GLY B N 1
ATOM 1556 C CA . GLY B 1 81 ? -13.555 7.945 2.869 1 98.06 81 GLY B CA 1
ATOM 1557 C C . GLY B 1 81 ? -13.906 6.672 2.119 1 98.06 81 GLY B C 1
ATOM 1558 O O . GLY B 1 81 ? -13.969 5.594 2.711 1 98.06 81 GLY B O 1
ATOM 1559 N N . ALA B 1 82 ? -14.164 6.828 0.825 1 98.31 82 ALA B N 1
ATOM 1560 C CA . ALA B 1 82 ? -14.492 5.672 -0.007 1 98.31 82 ALA B CA 1
ATOM 1561 C C . ALA B 1 82 ? -13.32 4.695 -0.062 1 98.31 82 ALA B C 1
ATOM 1563 O O . ALA B 1 82 ? -13.516 3.48 0.047 1 98.31 82 ALA B O 1
ATOM 1564 N N . ALA B 1 83 ? -12.148 5.184 -0.23 1 98.44 83 ALA B N 1
ATOM 1565 C CA . ALA B 1 83 ? -10.961 4.332 -0.279 1 98.44 83 ALA B CA 1
ATOM 1566 C C . ALA B 1 83 ? -10.766 3.596 1.042 1 98.44 83 ALA B C 1
ATOM 1568 O O . ALA B 1 83 ? -10.469 2.398 1.054 1 98.44 83 ALA B O 1
ATOM 1569 N N . ALA B 1 84 ? -10.898 4.34 2.164 1 98.12 84 ALA B N 1
ATOM 1570 C CA . ALA B 1 84 ? -10.758 3.723 3.48 1 98.12 84 ALA B CA 1
ATOM 1571 C C . ALA B 1 84 ? -11.773 2.604 3.674 1 98.12 84 ALA B C 1
ATOM 1573 O O . ALA B 1 84 ? -11.43 1.511 4.125 1 98.12 84 ALA B O 1
ATOM 1574 N N . THR B 1 85 ? -13.016 2.936 3.318 1 97.31 85 THR B N 1
ATOM 1575 C CA . THR B 1 85 ? -14.078 1.945 3.453 1 97.31 85 THR B CA 1
ATOM 1576 C C . THR B 1 85 ? -13.773 0.709 2.611 1 97.31 85 THR B C 1
ATOM 1578 O O . THR B 1 85 ? -13.898 -0.42 3.09 1 97.31 85 THR B O 1
ATOM 1581 N N . PHE B 1 86 ? -13.352 0.909 1.364 1 96.31 86 PHE B N 1
ATOM 1582 C CA . PHE B 1 86 ? -12.992 -0.188 0.473 1 96.31 86 PHE B CA 1
ATOM 1583 C C . PHE B 1 86 ? -11.891 -1.046 1.083 1 96.31 86 PHE B C 1
ATOM 1585 O O . PHE B 1 86 ? -12.008 -2.271 1.136 1 96.31 86 PHE B O 1
ATOM 1592 N N . LEU B 1 87 ? -10.812 -0.448 1.519 1 97.25 87 LEU B N 1
ATOM 1593 C CA . LEU B 1 87 ? -9.656 -1.174 2.037 1 97.25 87 LEU B CA 1
ATOM 1594 C C . LEU B 1 87 ? -10.023 -1.948 3.299 1 97.25 87 LEU B C 1
ATOM 1596 O O . LEU B 1 87 ? -9.555 -3.072 3.502 1 97.25 87 LEU B O 1
ATOM 1600 N N . VAL B 1 88 ? -10.891 -1.369 4.164 1 95.75 88 VAL B N 1
ATOM 1601 C CA . VAL B 1 88 ? -11.305 -2.072 5.375 1 95.75 88 VAL B CA 1
ATOM 1602 C C . VAL B 1 88 ? -12.117 -3.309 5 1 95.75 88 VAL B C 1
ATOM 1604 O O . VAL B 1 88 ? -11.867 -4.402 5.508 1 95.75 88 VAL B O 1
ATOM 1607 N N . VAL B 1 89 ? -13.023 -3.145 4.047 1 93 89 VAL B N 1
ATOM 1608 C CA . VAL B 1 89 ? -13.93 -4.227 3.674 1 93 89 VAL B CA 1
ATOM 1609 C C . VAL B 1 89 ? -13.156 -5.316 2.934 1 93 89 VAL B C 1
ATOM 1611 O O . VAL B 1 89 ? -13.227 -6.492 3.297 1 93 89 VAL B O 1
ATOM 1614 N N . VAL B 1 90 ? -12.398 -4.984 1.955 1 91.56 90 VAL B N 1
ATOM 1615 C CA . VAL B 1 90 ? -11.711 -5.961 1.117 1 91.56 90 VAL B CA 1
ATOM 1616 C C . VAL B 1 90 ? -10.641 -6.676 1.931 1 91.56 90 VAL B C 1
ATOM 1618 O O . VAL B 1 90 ? -10.438 -7.887 1.784 1 91.56 90 VAL B O 1
ATOM 1621 N N . THR B 1 91 ? -9.906 -5.949 2.736 1 92.69 91 THR B N 1
ATOM 1622 C CA . THR B 1 91 ? -8.852 -6.551 3.547 1 92.69 91 THR B CA 1
ATOM 1623 C C . THR B 1 91 ? -9.43 -7.586 4.504 1 92.69 91 THR B C 1
ATOM 1625 O O . THR B 1 91 ? -8.867 -8.672 4.672 1 92.69 91 THR B O 1
ATOM 1628 N N . SER B 1 92 ? -10.539 -7.344 5.121 1 89.5 92 SER B N 1
ATOM 1629 C CA . SER B 1 92 ? -11.148 -8.242 6.102 1 89.5 92 SER B CA 1
ATOM 1630 C C . SER B 1 92 ? -11.883 -9.391 5.422 1 89.5 92 SER B C 1
ATOM 1632 O O . SER B 1 92 ? -11.977 -10.484 5.973 1 89.5 92 SER B O 1
ATOM 1634 N N . THR B 1 93 ? -12.359 -9.211 4.203 1 84.5 93 THR B N 1
ATOM 1635 C CA . THR B 1 93 ? -13.211 -10.211 3.576 1 84.5 93 THR B CA 1
ATOM 1636 C C . THR B 1 93 ? -12.414 -11.047 2.578 1 84.5 93 THR B C 1
ATOM 1638 O O . THR B 1 93 ? -12.625 -12.258 2.467 1 84.5 93 THR B O 1
ATOM 1641 N N . MET B 1 94 ? -11.523 -10.414 1.894 1 82.75 94 MET B N 1
ATOM 1642 C CA . MET B 1 94 ? -10.867 -11.109 0.785 1 82.75 94 MET B CA 1
ATOM 1643 C C . MET B 1 94 ? -9.469 -11.555 1.175 1 82.75 94 MET B C 1
ATOM 1645 O O . MET B 1 94 ? -8.914 -12.477 0.569 1 82.75 94 MET B O 1
ATOM 1649 N N . HIS B 1 95 ? -8.914 -10.969 2.184 1 82.06 95 HIS B N 1
ATOM 1650 C CA . HIS B 1 95 ? -7.543 -11.312 2.539 1 82.06 95 HIS B CA 1
ATOM 1651 C C . HIS B 1 95 ? -7.457 -11.828 3.975 1 82.06 95 HIS B C 1
ATOM 1653 O O . HIS B 1 95 ? -6.535 -11.469 4.711 1 82.06 95 HIS B O 1
ATOM 1659 N N . ASP B 1 96 ? -8.547 -12.641 4.273 1 80.62 96 ASP B N 1
ATOM 1660 C CA . ASP B 1 96 ? -8.539 -13.289 5.578 1 80.62 96 ASP B CA 1
ATOM 1661 C C . ASP B 1 96 ? -7.586 -14.477 5.594 1 80.62 96 ASP B C 1
ATOM 1663 O O . ASP B 1 96 ? -8.016 -15.625 5.488 1 80.62 96 ASP B O 1
ATOM 1667 N N . PHE B 1 97 ? -6.309 -14.18 5.801 1 84.38 97 PHE B N 1
ATOM 1668 C CA . PHE B 1 97 ? -5.258 -15.188 5.703 1 84.38 97 PHE B CA 1
ATOM 1669 C C . PHE B 1 97 ? -5.43 -16.25 6.777 1 84.38 97 PHE B C 1
ATOM 1671 O O . PHE B 1 97 ? -4.934 -17.375 6.629 1 84.38 97 PHE B O 1
ATOM 1678 N N . TRP B 1 98 ? -6.129 -16 7.871 1 85 98 TRP B N 1
ATOM 1679 C CA . TRP B 1 98 ? -6.324 -16.969 8.945 1 85 98 TRP B CA 1
ATOM 1680 C C . TRP B 1 98 ? -7.289 -18.062 8.516 1 85 98 TRP B C 1
ATOM 1682 O O . TRP B 1 98 ? -7.348 -19.125 9.141 1 85 98 TRP B O 1
ATOM 1692 N N . ASN B 1 99 ? -8.031 -17.891 7.441 1 83.56 99 ASN B N 1
ATOM 1693 C CA . ASN B 1 99 ? -8.922 -18.922 6.91 1 83.56 99 ASN B CA 1
ATOM 1694 C C . ASN B 1 99 ? -8.445 -19.422 5.551 1 83.56 99 ASN B C 1
ATOM 1696 O O . ASN B 1 99 ? -9.125 -20.234 4.914 1 83.56 99 ASN B O 1
ATOM 1700 N N . ALA B 1 100 ? -7.305 -18.969 5.082 1 81.44 100 ALA B N 1
ATOM 1701 C CA . ALA B 1 100 ? -6.809 -19.344 3.762 1 81.44 100 ALA B CA 1
ATOM 1702 C C . ALA B 1 100 ? -6.176 -20.719 3.783 1 81.44 100 ALA B C 1
ATOM 1704 O O . ALA B 1 100 ? -5.652 -21.156 4.812 1 81.44 100 ALA B O 1
ATOM 1705 N N . ASP B 1 101 ? -6.258 -21.312 2.623 1 83.81 101 ASP B N 1
ATOM 1706 C CA . ASP B 1 101 ? -5.516 -22.562 2.471 1 83.81 101 ASP B CA 1
ATOM 1707 C C . ASP B 1 101 ? -4.012 -22.328 2.615 1 83.81 101 ASP B C 1
ATOM 1709 O O .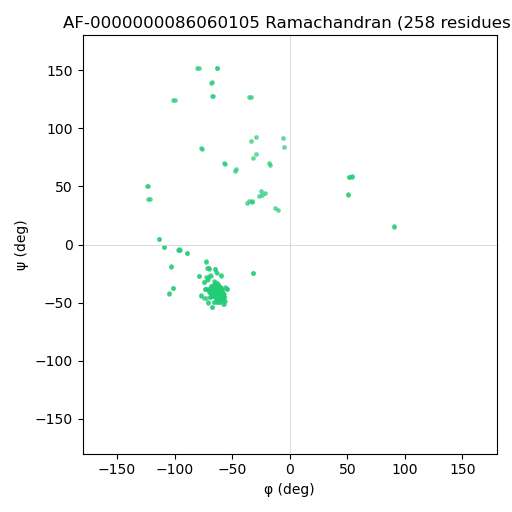 ASP B 1 101 ? -3.52 -21.234 2.326 1 83.81 101 ASP B O 1
ATOM 1713 N N . GLU B 1 102 ? -3.355 -23.281 3.039 1 82.25 102 GLU B N 1
ATOM 1714 C CA . GLU B 1 102 ? -1.927 -23.188 3.322 1 82.25 102 GLU B CA 1
ATOM 1715 C C . GLU B 1 102 ? -1.158 -22.672 2.104 1 82.25 102 GLU B C 1
ATOM 1717 O O . GLU B 1 102 ? -0.239 -21.859 2.236 1 82.25 102 GLU B O 1
ATOM 1722 N N . ASP B 1 103 ? -1.586 -23.125 0.922 1 82.31 103 ASP B N 1
ATOM 1723 C CA . ASP B 1 103 ? -0.857 -22.781 -0.295 1 82.31 103 ASP B CA 1
ATOM 1724 C C . ASP B 1 103 ? -1.044 -21.312 -0.649 1 82.31 103 ASP B C 1
ATOM 1726 O O . ASP B 1 103 ? -0.229 -20.734 -1.372 1 82.31 103 ASP B O 1
ATOM 1730 N N . ASP B 1 104 ? -2.117 -20.734 -0.086 1 82.38 104 ASP B N 1
ATOM 1731 C CA . ASP B 1 104 ? -2.439 -19.359 -0.46 1 82.38 104 ASP B CA 1
ATOM 1732 C C . ASP B 1 104 ? -2.168 -18.406 0.694 1 82.38 104 ASP B C 1
ATOM 1734 O O . ASP B 1 104 ? -2.246 -17.188 0.526 1 82.38 104 ASP B O 1
ATOM 1738 N N . ARG B 1 105 ? -1.752 -18.938 1.776 1 84.81 105 ARG B N 1
ATOM 1739 C CA . ARG B 1 105 ? -1.703 -18.156 3.014 1 84.81 105 ARG B CA 1
ATOM 1740 C C . ARG B 1 105 ? -0.65 -17.062 2.93 1 84.81 105 ARG B C 1
ATOM 1742 O O . ARG B 1 105 ? -0.879 -15.938 3.389 1 84.81 105 ARG B O 1
ATOM 1749 N N . SER B 1 106 ? 0.467 -17.359 2.291 1 84.06 106 SER B N 1
ATOM 1750 C CA . SER B 1 106 ? 1.531 -16.359 2.191 1 84.06 106 SER B CA 1
ATOM 1751 C C . SER B 1 106 ? 1.105 -15.188 1.326 1 84.06 106 SER B C 1
ATOM 1753 O O . SER B 1 106 ? 1.329 -14.031 1.69 1 84.06 106 SER B O 1
ATOM 1755 N N . GLY B 1 107 ? 0.491 -15.516 0.222 1 85.12 107 GLY B N 1
ATOM 1756 C CA . GLY B 1 107 ? 0 -14.461 -0.654 1 85.12 107 GLY B CA 1
ATOM 1757 C C . GLY B 1 107 ? -1.073 -13.602 -0.012 1 85.12 107 GLY B C 1
ATOM 1758 O O . GLY B 1 107 ? -1.086 -12.383 -0.185 1 85.12 107 GLY B O 1
ATOM 1759 N N . GLU B 1 108 ? -1.889 -14.258 0.827 1 88.5 108 GLU B N 1
ATOM 1760 C CA . GLU B 1 108 ? -2.963 -13.539 1.501 1 88.5 108 GLU B CA 1
ATOM 1761 C C . GLU B 1 108 ? -2.416 -12.633 2.6 1 88.5 108 GLU B C 1
ATOM 1763 O O . GLU B 1 108 ? -2.928 -11.531 2.814 1 88.5 108 GLU B O 1
ATOM 1768 N N . ARG B 1 109 ? -1.443 -13.094 3.271 1 89.81 109 ARG B N 1
ATOM 1769 C CA . ARG B 1 109 ? -0.823 -12.273 4.312 1 89.81 109 ARG B CA 1
ATOM 1770 C C . ARG B 1 109 ? -0.184 -11.023 3.717 1 89.81 109 ARG B C 1
ATOM 1772 O O . ARG B 1 109 ? -0.337 -9.93 4.258 1 89.81 109 ARG B O 1
ATOM 1779 N N . LEU B 1 110 ? 0.484 -11.195 2.568 1 87.56 110 LEU B N 1
ATOM 1780 C CA . LEU B 1 110 ? 1.133 -10.07 1.904 1 87.56 110 LEU B CA 1
ATOM 1781 C C . LEU B 1 110 ? 0.106 -9.031 1.458 1 87.56 110 LEU B C 1
ATOM 1783 O O . LEU B 1 110 ? 0.31 -7.832 1.64 1 87.56 110 LEU B O 1
ATOM 1787 N N . ALA B 1 111 ? -0.949 -9.594 0.968 1 89.81 111 ALA B N 1
ATOM 1788 C CA . ALA B 1 111 ? -2.014 -8.703 0.517 1 89.81 111 ALA B CA 1
ATOM 1789 C C . ALA B 1 111 ? -2.652 -7.973 1.694 1 89.81 111 ALA B C 1
ATOM 1791 O O . ALA B 1 111 ? -2.951 -6.777 1.604 1 89.81 111 ALA B O 1
ATOM 1792 N N . PHE B 1 112 ? -2.865 -8.719 2.781 1 94.06 112 PHE B N 1
ATOM 1793 C CA . PHE B 1 112 ? -3.463 -8.133 3.977 1 94.06 112 PHE B CA 1
ATOM 1794 C C . PHE B 1 112 ? -2.6 -7 4.512 1 94.06 112 PHE B C 1
ATOM 1796 O O . PHE B 1 112 ? -3.098 -5.898 4.758 1 94.06 112 PHE B O 1
ATOM 1803 N N . PHE B 1 113 ? -1.358 -7.207 4.613 1 94.31 113 PHE B N 1
ATOM 1804 C CA . PHE B 1 113 ? -0.462 -6.215 5.191 1 94.31 113 PHE B CA 1
ATOM 1805 C C . PHE B 1 113 ? -0.256 -5.047 4.234 1 94.31 113 PHE B C 1
ATOM 1807 O O . PHE B 1 113 ? -0.132 -3.898 4.664 1 94.31 113 PHE B O 1
ATOM 1814 N N . GLY B 1 114 ? -0.162 -5.328 2.973 1 94.88 114 GLY B N 1
ATOM 1815 C CA . GLY B 1 114 ? -0.104 -4.246 2.002 1 94.88 114 GLY B CA 1
ATOM 1816 C C . GLY B 1 114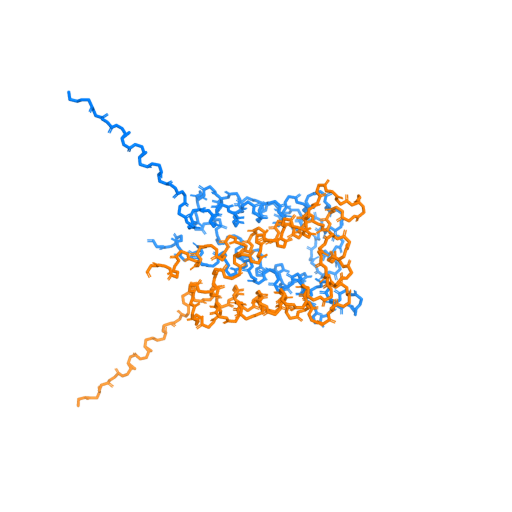 ? -1.315 -3.334 2.051 1 94.88 114 GLY B C 1
ATOM 1817 O O . GLY B 1 114 ? -1.179 -2.109 2.035 1 94.88 114 GLY B O 1
ATOM 1818 N N . ASN B 1 115 ? -2.488 -4 2.166 1 96.25 115 ASN B N 1
ATOM 1819 C CA . ASN B 1 115 ? -3.723 -3.229 2.275 1 96.25 115 ASN B CA 1
ATOM 1820 C C . ASN B 1 115 ? -3.756 -2.406 3.561 1 96.25 115 ASN B C 1
ATOM 1822 O O . ASN B 1 115 ? -4.281 -1.291 3.576 1 96.25 115 ASN B O 1
ATOM 1826 N N . LEU B 1 116 ? -3.211 -2.992 4.539 1 97.06 116 LEU B N 1
ATOM 1827 C CA . LEU B 1 116 ? -3.127 -2.266 5.801 1 97.06 116 LEU B CA 1
ATOM 1828 C C . LEU B 1 116 ? -2.258 -1.022 5.652 1 97.06 116 LEU B C 1
ATOM 1830 O O . LEU B 1 116 ? -2.611 0.05 6.148 1 97.06 116 LEU B O 1
ATOM 1834 N N . ALA B 1 117 ? -1.14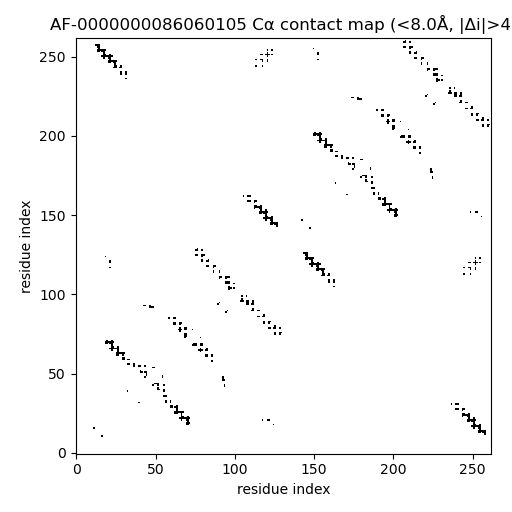5 -1.188 5.027 1 98 117 ALA B N 1
ATOM 1835 C CA . ALA B 1 117 ? -0.25 -0.056 4.797 1 98 117 ALA B CA 1
ATOM 1836 C C . ALA B 1 117 ? -0.929 1.016 3.947 1 98 117 ALA B C 1
ATOM 1838 O O . ALA B 1 117 ? -0.856 2.205 4.266 1 98 117 ALA B O 1
ATOM 1839 N N . MET B 1 118 ? -1.58 0.588 2.904 1 98.25 118 MET B N 1
ATOM 1840 C CA . MET B 1 118 ? -2.279 1.533 2.039 1 98.25 118 MET B CA 1
ATOM 1841 C C . MET B 1 118 ? -3.398 2.24 2.795 1 98.25 118 MET B C 1
ATOM 1843 O O . MET B 1 118 ? -3.602 3.443 2.629 1 98.25 118 MET B O 1
ATOM 1847 N N . LEU B 1 119 ? -4.113 1.473 3.623 1 98.06 119 LEU B N 1
ATOM 1848 C CA . LEU B 1 119 ? -5.141 2.061 4.477 1 98.06 119 LEU B CA 1
ATOM 1849 C C . LEU B 1 119 ? -4.547 3.143 5.375 1 98.06 119 LEU B C 1
ATOM 1851 O O . LEU B 1 119 ? -5.156 4.199 5.562 1 98.06 119 LEU B O 1
ATOM 1855 N N . GLY B 1 120 ? -3.414 2.848 5.883 1 98.38 120 GLY B N 1
ATOM 1856 C CA . GLY B 1 120 ? -2.754 3.842 6.711 1 98.38 120 GLY B CA 1
ATOM 1857 C C . GLY B 1 120 ? -2.527 5.16 5.996 1 98.38 120 GLY B C 1
ATOM 1858 O O . GLY B 1 120 ? -2.824 6.227 6.543 1 98.38 120 GLY B O 1
ATOM 1859 N N . GLY B 1 121 ? -1.987 5.086 4.793 1 98 121 GLY B N 1
ATOM 1860 C CA . GLY B 1 121 ? -1.804 6.293 4.004 1 98 121 GLY B CA 1
ATOM 1861 C C . GLY B 1 121 ? -3.1 7.035 3.74 1 98 121 GLY B C 1
ATOM 1862 O O . GLY B 1 121 ? -3.148 8.266 3.83 1 98 121 GLY B O 1
ATOM 1863 N N . VAL B 1 122 ? -4.141 6.328 3.441 1 98.38 122 VAL B N 1
ATOM 1864 C CA . VAL B 1 122 ? -5.449 6.91 3.146 1 98.38 122 VAL B CA 1
ATOM 1865 C C . VAL B 1 122 ? -5.992 7.609 4.387 1 98.38 122 VAL B C 1
ATOM 1867 O O . VAL B 1 122 ? -6.566 8.695 4.293 1 98.38 122 VAL B O 1
ATOM 1870 N N . LEU B 1 123 ? -5.844 7.023 5.578 1 98 123 LEU B N 1
ATOM 1871 C CA . LEU B 1 123 ? -6.355 7.598 6.82 1 98 123 LEU B CA 1
ATOM 1872 C C . LEU B 1 123 ? -5.629 8.898 7.156 1 98 123 LEU B C 1
ATOM 1874 O O . LEU B 1 123 ? -6.23 9.828 7.691 1 98 123 LEU B O 1
ATOM 1878 N N . VAL B 1 124 ? -4.359 8.922 6.863 1 95.94 124 VAL B N 1
ATOM 1879 C CA . VAL B 1 124 ? -3.613 10.156 7.086 1 95.94 124 VAL B CA 1
ATOM 1880 C C . VAL B 1 124 ? -4.191 11.273 6.219 1 95.94 124 VAL B C 1
ATOM 1882 O O . VAL B 1 124 ? -4.395 12.398 6.695 1 95.94 124 VAL B O 1
ATOM 1885 N N . LEU B 1 125 ? -4.504 10.914 4.984 1 96.38 125 LEU B N 1
ATOM 1886 C CA . LEU B 1 125 ? -5.051 11.914 4.078 1 96.38 125 LEU B CA 1
ATOM 1887 C C . LEU B 1 125 ? -6.5 12.234 4.434 1 96.38 125 LEU B C 1
ATOM 1889 O O . LEU B 1 125 ? -6.969 13.352 4.199 1 96.38 125 LEU B O 1
ATOM 1893 N N . LEU B 1 126 ? -7.195 11.195 4.949 1 96.62 126 LEU B N 1
ATOM 1894 C CA . LEU B 1 126 ? -8.555 11.438 5.41 1 96.62 126 LEU B CA 1
ATOM 1895 C C . LEU B 1 126 ? -8.586 12.508 6.496 1 96.62 126 LEU B C 1
ATOM 1897 O O . LEU B 1 126 ? -9.453 13.383 6.496 1 96.62 126 LEU B O 1
ATOM 1901 N N . ARG B 1 127 ? -7.617 12.445 7.336 1 93 127 ARG B N 1
ATOM 1902 C CA . ARG B 1 127 ? -7.5 13.477 8.367 1 93 127 ARG B CA 1
ATOM 1903 C C . ARG B 1 127 ? -7.254 14.844 7.75 1 93 127 ARG B C 1
ATOM 1905 O O . ARG B 1 127 ? -7.824 15.844 8.188 1 93 127 ARG B O 1
ATOM 1912 N N . GLU B 1 128 ? -6.441 14.805 6.738 1 89.94 128 GLU B N 1
ATOM 1913 C CA . GLU B 1 128 ? -6.16 16.062 6.047 1 89.94 128 GLU B CA 1
ATOM 1914 C C . GLU B 1 128 ? -7.406 16.609 5.352 1 89.94 128 GLU B C 1
ATOM 1916 O O . GLU B 1 128 ? -7.617 17.812 5.297 1 89.94 128 GLU B O 1
ATOM 1921 N N . ALA B 1 129 ? -8.195 15.742 4.891 1 91.75 129 ALA B N 1
ATOM 1922 C CA . ALA B 1 129 ? -9.398 16.141 4.16 1 91.75 129 ALA B CA 1
ATOM 1923 C C . ALA B 1 129 ? -10.414 16.797 5.094 1 91.75 129 ALA B C 1
ATOM 1925 O O . ALA B 1 129 ? -11.258 17.578 4.645 1 91.75 129 ALA B O 1
ATOM 1926 N N . TYR B 1 130 ? -10.406 16.5 6.348 1 88.56 130 TYR B N 1
ATOM 1927 C CA . TYR B 1 130 ? -11.359 17.047 7.309 1 88.56 130 TYR B CA 1
ATOM 1928 C C . TYR B 1 130 ? -10.773 18.266 8.023 1 88.56 130 TYR B C 1
ATOM 1930 O O . TYR B 1 130 ? -11.438 18.875 8.852 1 88.56 130 TYR B O 1
ATOM 1938 N N . LYS B 1 131 ? -9.523 18.641 7.816 1 81 131 LYS B N 1
ATOM 1939 C CA . LYS B 1 131 ? -8.977 19.891 8.336 1 81 131 LYS B CA 1
ATOM 1940 C C . LYS B 1 131 ? -9.469 21.078 7.527 1 81 131 LYS B C 1
ATOM 1942 O O . LYS B 1 131 ? -10.094 20.906 6.477 1 81 131 LYS B O 1
#

Organism: NCBI:txid261290

Radius of gyration: 19.44 Å; Cα contacts (8 Å, |Δi|>4): 404; chains: 2; bounding box: 47×72×64 Å